Protein 1MOZ (pdb70)

Solvent-accessible surface area: 16179 Å² total; per-residue (Å²): 55,112,135,24,9,63,18,4,69,107,6,179,64,27,151,57,107,8,37,1,0,1,0,0,15,73,48,1,16,7,68,60,1,0,113,85,2,131,15,52,66,51,88,91,34,39,19,26,94,66,11,98,0,26,20,2,43,32,62,30,2,57,4,1,6,4,75,6,99,79,85,74,26,10,38,42,31,3,75,54,12,19,0,10,2,0,1,5,26,0,46,32,72,125,94,4,71,68,4,16,123,14,5,69,72,5,31,80,63,87,92,2,60,109,5,5,7,0,0,0,0,5,62,51,78,90,118,70,22,36,45,25,86,90,0,15,62,85,0,79,2,116,77,39,85,104,58,54,79,24,35,32,46,2,4,1,131,55,16,103,9,0,51,112,0,4,65,75,0,3,66,28,3,86,113,107,78,170,52,114,134,26,8,65,18,2,72,106,7,179,63,27,151,56,89,8,25,0,0,1,0,0,15,72,49,1,16,7,68,60,1,0,116,85,2,131,14,54,65,53,46,91,12,54,20,49,156,68,10,95,0,27,16,2,42,34,62,30,2,43,4,1,8,4,74,7,98,81,89,109,26,10,39,46,20,3,73,38,12,17,0,8,3,0,1,5,27,0,46,33,74,126,94,4,70,68,4,16,125,16,5,68,72,4,31,82,62,88,94,1,62,109,5,4,5,0,0,0,0,5,64,52,78,90,116,70,23,39,45,26,85,88,0,16,64,83,0,78,2,116,79,38,85,104,59,54,79,24,36,31,46,2,4,1,129,55,15,100,9,0,50,113,0,2,65,73,0,3,70,26,2,88,113,106,80,170

Structure (mmCIF, N/CA/C/O backbone):
data_1MOZ
#
_entry.id   1MOZ
#
_cell.length_a   104.250
_cell.length_b   104.250
_cell.length_c   45.690
_cell.angle_alpha   90.00
_cell.angle_beta   90.00
_cell.angle_gamma   120.00
#
_symmetry.space_group_name_H-M   'P 31'
#
loop_
_entity.id
_entity.type
_entity.pdbx_description
1 polymer 'ADP-ribosylation factor-like protein 1'
2 non-polymer "GUANOSINE-5'-DIPHOSPHATE"
3 water water
#
loop_
_atom_site.group_PDB
_atom_site.id
_atom_site.type_symbol
_atom_site.label_atom_id
_atom_site.label_alt_id
_atom_site.label_comp_id
_atom_site.label_asym_id
_atom_site.label_entity_id
_atom_site.label_seq_id
_atom_site.pdbx_PDB_ins_code
_atom_site.Cartn_x
_atom_site.Cartn_y
_atom_site.Cartn_z
_atom_site.occupancy
_atom_site.B_iso_or_equiv
_atom_site.auth_seq_id
_atom_site.auth_comp_id
_atom_site.auth_asym_id
_atom_site.auth_atom_id
_atom_site.pdbx_PDB_model_num
ATOM 1 N N . GLY A 1 2 ? 4.204 57.557 16.644 1.00 27.31 2 GLY A N 1
ATOM 2 C CA . GLY A 1 2 ? 5.126 57.780 17.746 1.00 24.44 2 GLY A CA 1
ATOM 3 C C . GLY A 1 2 ? 4.387 58.310 18.979 1.00 22.29 2 GLY A C 1
ATOM 4 O O . GLY A 1 2 ? 5.009 58.850 19.886 1.00 21.14 2 GLY A O 1
ATOM 5 N N . ASN A 1 3 ? 3.067 58.151 18.985 1.00 20.58 3 ASN A N 1
ATOM 6 C CA . ASN A 1 3 ? 2.285 58.653 20.091 1.00 20.12 3 ASN A CA 1
ATOM 7 C C . ASN A 1 3 ? 2.408 57.840 21.366 1.00 21.25 3 ASN A C 1
ATOM 8 O O . ASN A 1 3 ? 2.114 58.355 22.433 1.00 23.32 3 ASN A O 1
ATOM 13 N N . ILE A 1 4 ? 2.832 56.582 21.298 1.00 20.74 4 ILE A N 1
ATOM 14 C CA . ILE A 1 4 ? 3.025 55.863 22.545 1.00 19.27 4 ILE A CA 1
ATOM 15 C C . ILE A 1 4 ? 4.138 56.583 23.296 1.00 20.79 4 ILE A C 1
ATOM 16 O O . ILE A 1 4 ? 4.080 56.766 24.513 1.00 21.31 4 ILE A O 1
ATOM 21 N N . PHE A 1 5 ? 5.172 56.993 22.561 1.00 19.47 5 PHE A N 1
ATOM 22 C CA . PHE A 1 5 ? 6.273 57.708 23.174 1.00 18.11 5 PHE A CA 1
ATOM 23 C C . PHE A 1 5 ? 5.746 59.000 23.761 1.00 17.78 5 PHE A C 1
ATOM 24 O O . PHE A 1 5 ? 6.089 59.366 24.884 1.00 19.53 5 PHE A O 1
ATOM 32 N N . SER A 1 6 ? 4.897 59.692 23.018 1.00 15.94 6 SER A N 1
ATOM 33 C CA . SER A 1 6 ? 4.355 60.942 23.530 1.00 17.97 6 SER A CA 1
ATOM 34 C C . SER A 1 6 ? 3.498 60.727 24.767 1.00 17.59 6 SER A C 1
ATOM 35 O O . SER A 1 6 ? 3.523 61.535 25.685 1.00 18.93 6 SER A O 1
ATOM 38 N N . SER A 1 7 ? 2.748 59.636 24.795 1.00 17.12 7 SER A N 1
ATOM 39 C CA . SER A 1 7 ? 1.906 59.345 25.936 1.00 17.72 7 SER A CA 1
ATOM 40 C C . SER A 1 7 ? 2.800 59.099 27.126 1.00 18.44 7 SER A C 1
ATOM 41 O O . SER A 1 7 ? 2.445 59.404 28.255 1.00 18.23 7 SER A O 1
ATOM 44 N N . MET A 1 8 ? 3.974 58.537 26.870 1.00 18.88 8 MET A N 1
ATOM 45 C CA . MET A 1 8 ? 4.886 58.263 27.954 1.00 20.08 8 MET A CA 1
ATOM 46 C C . MET A 1 8 ? 5.417 59.575 28.497 1.00 19.72 8 MET A C 1
ATOM 47 O O . MET A 1 8 ? 5.438 59.797 29.705 1.00 19.15 8 MET A O 1
ATOM 52 N N . PHE A 1 9 ? 5.825 60.461 27.610 1.00 19.00 9 PHE A N 1
ATOM 53 C CA . PHE A 1 9 ? 6.354 61.718 28.069 1.00 20.39 9 PHE A CA 1
ATOM 54 C C . PHE A 1 9 ? 5.306 62.622 28.662 1.00 22.57 9 PHE A C 1
ATOM 55 O O . PHE A 1 9 ? 5.660 63.590 29.338 1.00 24.36 9 PHE A O 1
ATOM 63 N N . ASP A 1 10 ? 4.030 62.304 28.431 1.00 21.98 10 ASP A N 1
ATOM 64 C CA . ASP A 1 10 ? 2.947 63.116 28.965 1.00 22.25 10 ASP A CA 1
ATOM 65 C C . ASP A 1 10 ? 2.853 62.931 30.442 1.00 22.56 10 ASP A C 1
ATOM 66 O O . ASP A 1 10 ? 2.174 63.674 31.111 1.00 23.86 10 ASP A O 1
ATOM 71 N N . LYS A 1 11 ? 3.551 61.930 30.966 1.00 24.23 11 LYS A N 1
ATOM 72 C CA . LYS A 1 11 ? 3.520 61.693 32.396 1.00 25.27 11 LYS A CA 1
ATOM 73 C C . LYS A 1 11 ? 4.378 62.719 33.130 1.00 24.70 11 LYS A C 1
ATOM 74 O O . LYS A 1 11 ? 4.379 62.772 34.357 1.00 28.81 11 LYS A O 1
ATOM 80 N N . LEU A 1 12 ? 5.122 63.527 32.389 1.00 21.95 12 LEU A N 1
ATOM 81 C CA . LEU A 1 12 ? 5.956 64.533 33.028 1.00 21.43 12 LEU A CA 1
ATOM 82 C C . LEU A 1 12 ? 5.281 65.894 32.993 1.00 22.40 12 LEU A C 1
ATOM 83 O O . LEU A 1 12 ? 5.859 66.898 33.412 1.00 20.88 12 LEU A O 1
ATOM 88 N N . TRP A 1 13 ? 4.046 65.916 32.502 1.00 22.57 13 TRP A N 1
ATOM 89 C CA . TRP A 1 13 ? 3.304 67.158 32.423 1.00 22.29 13 TRP A CA 1
ATOM 90 C C . TRP A 1 13 ? 2.882 67.519 33.831 1.00 23.97 13 TRP A C 1
ATOM 91 O O . TRP A 1 13 ? 2.400 66.667 34.571 1.00 23.90 13 TRP A O 1
ATOM 102 N N . GLY A 1 14 ? 3.089 68.777 34.210 1.00 24.20 14 GLY A N 1
ATOM 103 C CA . GLY A 1 14 ? 2.734 69.199 35.548 1.00 24.38 14 GLY A CA 1
ATOM 104 C C . GLY A 1 14 ? 3.932 69.750 36.297 1.00 26.99 14 GLY A C 1
ATOM 105 O O . GLY A 1 14 ? 3.776 70.492 37.269 1.00 28.50 14 GLY A O 1
ATOM 106 N N . SER A 1 15 ? 5.137 69.386 35.874 1.00 28.77 15 SER A N 1
ATOM 107 C CA . SER A 1 15 ? 6.340 69.901 36.525 1.00 31.95 15 SER A CA 1
ATOM 108 C C . SER A 1 15 ? 6.233 71.428 36.543 1.00 34.71 15 SER A C 1
ATOM 109 O O . SER A 1 15 ? 5.848 72.056 35.539 1.00 33.94 15 SER A O 1
ATOM 112 N N . ASN A 1 16 ? 6.571 72.033 37.674 1.00 36.07 16 ASN A N 1
ATOM 113 C CA . ASN A 1 16 ? 6.473 73.478 37.771 1.00 39.13 16 ASN A CA 1
ATOM 114 C C . ASN A 1 16 ? 7.531 74.233 36.975 1.00 40.24 16 ASN A C 1
ATOM 115 O O . ASN A 1 16 ? 7.572 75.456 37.013 1.00 42.95 16 ASN A O 1
ATOM 120 N N . LYS A 1 17 ? 8.372 73.506 36.248 1.00 40.95 17 LYS A N 1
ATOM 121 C CA . LYS A 1 17 ? 9.437 74.104 35.427 1.00 38.92 17 LYS A CA 1
ATOM 122 C C . LYS A 1 17 ? 9.745 73.144 34.292 1.00 37.76 17 LYS A C 1
ATOM 123 O O . LYS A 1 17 ? 9.833 71.942 34.515 1.00 37.50 17 LYS A O 1
ATOM 125 N N . GLU A 1 18 ? 9.913 73.665 33.082 1.00 37.57 18 GLU A N 1
ATOM 126 C CA . GLU A 1 18 ? 10.218 72.812 31.935 1.00 37.28 18 GLU A CA 1
ATOM 127 C C . GLU A 1 18 ? 11.356 71.867 32.288 1.00 33.83 18 GLU A C 1
ATOM 128 O O . GLU A 1 18 ? 12.353 72.288 32.858 1.00 33.71 18 GLU A O 1
ATOM 134 N N . LEU A 1 19 ? 11.204 70.591 31.949 1.00 30.07 19 LEU A N 1
ATOM 135 C CA . LEU A 1 19 ? 12.230 69.601 32.252 1.00 25.34 19 LEU A CA 1
ATOM 136 C C . LEU A 1 19 ? 13.178 69.349 31.089 1.00 25.33 19 LEU A C 1
ATOM 137 O O . LEU A 1 19 ? 12.808 69.452 29.917 1.00 24.66 19 LEU A O 1
ATOM 142 N N . ARG A 1 20 ? 14.414 69.004 31.418 1.00 24.29 20 ARG A N 1
ATOM 143 C CA . ARG A 1 20 ? 15.415 68.772 30.397 1.00 24.46 20 ARG A CA 1
ATOM 144 C C . ARG A 1 20 ? 16.110 67.405 30.509 1.00 23.56 20 ARG A C 1
ATOM 145 O O . ARG A 1 20 ? 16.461 66.929 31.594 1.00 22.63 20 ARG A O 1
ATOM 153 N N . ILE A 1 21 ? 16.302 66.769 29.375 1.00 23.15 21 ILE A N 1
ATOM 154 C CA . ILE A 1 21 ? 16.945 65.479 29.387 1.00 24.65 21 ILE A CA 1
ATOM 155 C C . ILE A 1 21 ? 18.069 65.583 28.378 1.00 25.67 21 ILE A C 1
ATOM 156 O O . ILE A 1 21 ? 17.878 66.107 27.270 1.00 24.19 21 ILE A O 1
ATOM 161 N N . LEU A 1 22 ? 19.242 65.102 28.771 1.00 27.68 22 LEU A N 1
ATOM 162 C CA . LEU A 1 22 ? 20.408 65.129 27.893 1.00 29.84 22 LEU A CA 1
ATOM 163 C C . LEU A 1 22 ? 20.758 63.719 27.405 1.00 31.36 22 LEU A C 1
ATOM 164 O O . LEU A 1 22 ? 20.948 62.795 28.203 1.00 32.17 22 LEU A O 1
ATOM 169 N N . ILE A 1 23 ? 20.824 63.548 26.093 1.00 30.58 23 ILE A N 1
ATOM 170 C CA . ILE A 1 23 ? 21.252 62.283 25.501 1.00 29.64 23 ILE A CA 1
ATOM 171 C C . ILE A 1 23 ? 22.689 62.488 25.132 1.00 29.32 23 ILE A C 1
ATOM 172 O O . ILE A 1 23 ? 23.001 63.246 24.196 1.00 28.20 23 ILE A O 1
ATOM 177 N N . LEU A 1 24 ? 23.599 61.815 25.859 1.00 28.07 24 LEU A N 1
ATOM 178 C CA . LEU A 1 24 ? 25.021 62.034 25.620 1.00 30.02 24 LEU A CA 1
ATOM 179 C C . LEU A 1 24 ? 25.844 60.783 25.365 1.00 32.11 24 LEU A C 1
ATOM 180 O O . LEU A 1 24 ? 25.390 59.664 25.572 1.00 34.01 24 LEU A O 1
ATOM 185 N N . GLY A 1 25 ? 27.080 60.995 24.919 1.00 32.68 25 GLY A N 1
ATOM 186 C CA . GLY A 1 25 ? 27.980 59.889 24.673 1.00 34.06 25 GLY A CA 1
ATOM 187 C C . GLY A 1 25 ? 28.912 60.159 23.519 1.00 35.07 25 GLY A C 1
ATOM 188 O O . GLY A 1 25 ? 28.741 61.131 22.804 1.00 35.02 25 GLY A O 1
ATOM 189 N N . LEU A 1 26 ? 29.907 59.295 23.336 1.00 35.77 26 LEU A N 1
ATOM 190 C CA . LEU A 1 26 ? 30.854 59.444 22.239 1.00 36.41 26 LEU A CA 1
ATOM 191 C C . LEU A 1 26 ? 30.091 59.362 20.933 1.00 37.07 26 LEU A C 1
ATOM 192 O O . LEU A 1 26 ? 29.095 58.660 20.847 1.00 38.46 26 LEU A O 1
ATOM 197 N N . ASP A 1 27 ? 30.551 60.070 19.912 1.00 38.82 27 ASP A N 1
ATOM 198 C CA . ASP A 1 27 ? 29.852 60.027 18.637 1.00 40.63 27 ASP A CA 1
ATOM 199 C C . ASP A 1 27 ? 29.792 58.590 18.170 1.00 40.43 27 ASP A C 1
ATOM 200 O O . ASP A 1 27 ? 30.591 57.746 18.590 1.00 39.19 27 ASP A O 1
ATOM 205 N N . GLY A 1 28 ? 28.849 58.314 17.276 1.00 40.96 28 GLY A N 1
ATOM 206 C CA . GLY A 1 28 ? 28.693 56.975 16.753 1.00 42.48 28 GLY A CA 1
ATOM 207 C C . GLY A 1 28 ? 27.900 56.047 17.654 1.00 42.89 28 GLY A C 1
ATOM 208 O O . GLY A 1 28 ? 27.423 55.010 17.200 1.00 44.83 28 GLY A O 1
ATOM 209 N N . ALA A 1 29 ? 27.749 56.411 18.923 1.00 42.23 29 ALA A N 1
ATOM 210 C CA . ALA A 1 29 ? 27.013 55.575 19.864 1.00 43.22 29 ALA A CA 1
ATOM 211 C C . ALA A 1 29 ? 25.564 55.353 19.432 1.00 43.63 29 ALA A C 1
ATOM 212 O O . ALA A 1 29 ? 24.935 54.371 19.837 1.00 44.61 29 ALA A O 1
ATOM 214 N N . GLY A 1 30 ? 25.033 56.268 18.615 1.00 41.50 30 GLY A N 1
ATOM 215 C CA . GLY A 1 30 ? 23.665 56.139 18.148 1.00 39.02 30 GLY A CA 1
ATOM 216 C C . GLY A 1 30 ? 22.681 57.066 18.842 1.00 38.50 30 GLY A C 1
ATOM 217 O O . GLY A 1 30 ? 21.480 56.800 18.859 1.00 39.55 30 GLY A O 1
ATOM 218 N N . LYS A 1 31 ? 23.179 58.158 19.416 1.00 35.69 31 LYS A N 1
ATOM 219 C CA . LYS A 1 31 ? 22.314 59.105 20.110 1.00 31.46 31 LYS A CA 1
ATOM 220 C C . LYS A 1 31 ? 21.284 59.707 19.157 1.00 29.93 31 LYS A C 1
ATOM 221 O O . LYS A 1 31 ? 20.084 59.632 19.402 1.00 28.59 31 LYS A O 1
ATOM 227 N N . THR A 1 32 ? 21.746 60.287 18.061 1.00 29.91 32 THR A N 1
ATOM 228 C CA . THR A 1 32 ? 20.831 60.894 17.103 1.00 31.71 32 THR A CA 1
ATOM 229 C C . THR A 1 32 ? 19.715 59.918 16.761 1.00 31.19 32 THR A C 1
ATOM 230 O O . THR A 1 32 ? 18.540 60.257 16.847 1.00 32.73 32 THR A O 1
ATOM 234 N N . THR A 1 33 ? 20.094 58.707 16.383 1.00 30.46 33 THR A N 1
ATOM 235 C CA . THR A 1 33 ? 19.122 57.686 16.021 1.00 31.38 33 THR A CA 1
ATOM 236 C C . THR A 1 33 ? 18.009 57.605 17.064 1.00 30.44 33 THR A C 1
ATOM 237 O O . THR A 1 33 ? 16.825 57.737 16.726 1.00 30.06 33 THR A O 1
ATOM 241 N N . ILE A 1 34 ? 18.379 57.406 18.327 1.00 26.74 34 ILE A N 1
ATOM 242 C CA . ILE A 1 34 ? 17.384 57.341 19.393 1.00 23.68 34 ILE A CA 1
ATOM 243 C C . ILE A 1 34 ? 16.462 58.574 19.370 1.00 25.72 34 ILE A C 1
ATOM 244 O O . ILE A 1 34 ? 15.242 58.451 19.483 1.00 25.46 34 ILE A O 1
ATOM 249 N N . LEU A 1 35 ? 17.049 59.758 19.204 1.00 27.46 35 LEU A N 1
ATOM 250 C CA . LEU A 1 35 ? 16.273 60.992 19.200 1.00 28.63 35 LEU A CA 1
ATOM 251 C C . LEU A 1 35 ? 15.238 60.990 18.111 1.00 29.88 35 LEU A C 1
ATOM 252 O O . LEU A 1 35 ? 14.084 61.319 18.351 1.00 31.36 35 LEU A O 1
ATOM 257 N N . TYR A 1 36 ? 15.653 60.628 16.903 1.00 31.04 36 TYR A N 1
ATOM 258 C CA . TYR A 1 36 ? 14.718 60.582 15.799 1.00 33.17 36 TYR A CA 1
ATOM 259 C C . TYR A 1 36 ? 13.768 59.404 15.946 1.00 34.09 36 TYR A C 1
ATOM 260 O O . TYR A 1 36 ? 12.679 59.408 15.371 1.00 37.69 36 TYR A O 1
ATOM 269 N N . ARG A 1 37 ? 14.162 58.406 16.728 1.00 31.41 37 ARG A N 1
ATOM 270 C CA . ARG A 1 37 ? 13.323 57.232 16.929 1.00 30.20 37 ARG A CA 1
ATOM 271 C C . ARG A 1 37 ? 11.997 57.599 17.549 1.00 29.19 37 ARG A C 1
ATOM 272 O O . ARG A 1 37 ? 10.989 57.011 17.201 1.00 29.99 37 ARG A O 1
ATOM 280 N N . LEU A 1 38 ? 12.015 58.558 18.479 1.00 27.75 38 LEU A N 1
ATOM 281 C CA . LEU A 1 38 ? 10.823 59.029 19.192 1.00 24.21 38 LEU A CA 1
ATOM 282 C C . LEU A 1 38 ? 9.682 59.521 18.327 1.00 24.86 38 LEU A C 1
ATOM 283 O O . LEU A 1 38 ? 8.529 59.304 18.665 1.00 26.35 38 LEU A O 1
ATOM 288 N N . GLN A 1 39 ? 9.988 60.209 17.236 1.00 26.49 39 GLN A N 1
ATOM 289 C CA . GLN A 1 39 ? 8.939 60.696 16.339 1.00 29.64 39 GLN A CA 1
ATOM 290 C C . GLN A 1 39 ? 7.853 61.530 17.031 1.00 29.61 39 GLN A C 1
ATOM 291 O O . GLN A 1 39 ? 6.665 61.323 16.798 1.00 27.86 39 GLN A O 1
ATOM 297 N N . ILE A 1 40 ? 8.270 62.456 17.887 1.00 30.40 40 ILE A N 1
ATOM 298 C CA . ILE A 1 40 ? 7.350 63.339 18.587 1.00 29.88 40 ILE A CA 1
ATOM 299 C C . ILE A 1 40 ? 7.927 64.738 18.519 1.00 32.43 40 ILE A C 1
ATOM 300 O O . ILE A 1 40 ? 9.081 64.893 18.153 1.00 34.83 40 ILE A O 1
ATOM 305 N N . GLY A 1 41 ? 7.115 65.746 18.829 1.00 33.99 41 GLY A N 1
ATOM 306 C CA . GLY A 1 41 ? 7.567 67.129 18.820 1.00 37.42 41 GLY A CA 1
ATOM 307 C C . GLY A 1 41 ? 8.435 67.497 17.648 1.00 39.64 41 GLY A C 1
ATOM 308 O O . GLY A 1 41 ? 8.416 66.805 16.639 1.00 41.15 41 GLY A O 1
ATOM 309 N N . GLU A 1 42 ? 9.195 68.581 17.784 1.00 41.57 42 GLU A N 1
ATOM 310 C CA . GLU A 1 42 ? 10.082 69.031 16.712 1.00 43.83 42 GLU A CA 1
ATOM 311 C C . GLU A 1 42 ? 11.570 69.082 17.109 1.00 44.49 42 GLU A C 1
ATOM 312 O O . GLU A 1 42 ? 11.908 69.386 18.257 1.00 44.77 42 GLU A O 1
ATOM 314 N N . VAL A 1 43 ? 12.452 68.778 16.154 1.00 43.12 43 VAL A N 1
ATOM 315 C CA . VAL A 1 43 ? 13.895 68.813 16.395 1.00 43.54 43 VAL A CA 1
ATOM 316 C C . VAL A 1 43 ? 14.559 69.902 15.578 1.00 43.79 43 VAL A C 1
ATOM 317 O O . VAL A 1 43 ? 14.245 70.072 14.398 1.00 45.84 43 VAL A O 1
ATOM 321 N N . VAL A 1 44 ? 15.468 70.638 16.215 1.00 43.33 44 VAL A N 1
ATOM 322 C CA . VAL A 1 44 ? 16.204 71.720 15.554 1.00 42.17 44 VAL A CA 1
ATOM 323 C C . VAL A 1 44 ? 17.675 71.724 15.950 1.00 43.98 44 VAL A C 1
ATOM 324 O O . VAL A 1 44 ? 18.010 71.618 17.128 1.00 43.81 44 VAL A O 1
ATOM 328 N N . THR A 1 45 ? 18.557 71.849 14.960 1.00 46.28 45 THR A N 1
ATOM 329 C CA . THR A 1 45 ? 19.998 71.863 15.226 1.00 47.91 45 THR A CA 1
ATOM 330 C C . THR A 1 45 ? 20.556 73.273 15.424 1.00 45.74 45 THR A C 1
ATOM 331 O O . THR A 1 45 ? 20.232 74.193 14.684 1.00 45.05 45 THR A O 1
ATOM 335 N N . THR A 1 46 ? 21.406 73.441 16.421 1.00 45.91 46 THR A N 1
ATOM 336 C CA . THR A 1 46 ? 21.972 74.752 16.677 1.00 48.32 46 THR A CA 1
ATOM 337 C C . THR A 1 46 ? 23.458 74.669 17.038 1.00 52.36 46 THR A C 1
ATOM 338 O O . THR A 1 46 ? 23.921 73.660 17.563 1.00 53.62 46 THR A O 1
ATOM 342 N N . LYS A 1 47 ? 24.204 75.728 16.732 1.00 55.45 47 LYS A N 1
ATOM 343 C CA . LYS A 1 47 ? 25.631 75.784 17.041 1.00 56.96 47 LYS A CA 1
ATOM 344 C C . LYS A 1 47 ? 25.925 76.960 17.982 1.00 57.05 47 LYS A C 1
ATOM 345 O O . LYS A 1 47 ? 26.500 77.954 17.564 1.00 55.28 47 LYS A O 1
ATOM 347 N N . PRO A 1 48 ? 25.539 76.844 19.267 1.00 58.18 48 PRO A N 1
ATOM 348 C CA . PRO A 1 48 ? 25.755 77.891 20.278 1.00 61.17 48 PRO A CA 1
ATOM 349 C C . PRO A 1 48 ? 27.173 78.440 20.297 1.00 63.85 48 PRO A C 1
ATOM 350 O O . PRO A 1 48 ? 27.379 79.654 20.187 1.00 66.18 48 PRO A O 1
ATOM 354 N N . THR A 1 49 ? 28.152 77.556 20.451 1.00 64.75 49 THR A N 1
ATOM 355 C CA . THR A 1 49 ? 29.548 77.975 20.443 1.00 65.77 49 THR A CA 1
ATOM 356 C C . THR A 1 49 ? 30.128 77.462 19.135 1.00 67.17 49 THR A C 1
ATOM 357 O O . THR A 1 49 ? 29.410 76.868 18.326 1.00 66.53 49 THR A O 1
ATOM 361 N N . ILE A 1 50 ? 31.417 77.701 18.914 1.00 69.91 50 ILE A N 1
ATOM 362 C CA . ILE A 1 50 ? 32.054 77.239 17.686 1.00 72.62 50 ILE A CA 1
ATOM 363 C C . ILE A 1 50 ? 32.462 75.793 17.869 1.00 73.28 50 ILE A C 1
ATOM 364 O O . ILE A 1 50 ? 32.798 75.373 18.979 1.00 73.72 50 ILE A O 1
ATOM 369 N N . GLY A 1 51 ? 32.426 75.032 16.781 1.00 73.50 51 GLY A N 1
ATOM 370 C CA . GLY A 1 51 ? 32.787 73.631 16.861 1.00 74.43 51 GLY A CA 1
ATOM 371 C C . GLY A 1 51 ? 31.992 72.914 17.943 1.00 73.99 51 GLY A C 1
ATOM 372 O O . GLY A 1 51 ? 32.552 72.175 18.758 1.00 74.47 51 GLY A O 1
ATOM 373 N N . PHE A 1 52 ? 30.686 73.148 17.958 1.00 72.86 52 PHE A N 1
ATOM 374 C CA . PHE A 1 52 ? 29.791 72.523 18.928 1.00 70.34 52 PHE A CA 1
ATOM 375 C C . PHE A 1 52 ? 28.365 72.557 18.381 1.00 67.28 52 PHE A C 1
ATOM 376 O O . PHE A 1 52 ? 27.810 73.630 18.142 1.00 66.51 52 PHE A O 1
ATOM 384 N N . ASN A 1 53 ? 27.782 71.379 18.182 1.00 63.87 53 ASN A N 1
ATOM 385 C CA . ASN A 1 53 ? 26.432 71.283 17.631 1.00 60.77 53 ASN A CA 1
ATOM 386 C C . ASN A 1 53 ? 25.452 70.478 18.479 1.00 58.52 53 ASN A C 1
ATOM 387 O O . ASN A 1 53 ? 25.640 69.283 18.725 1.00 58.74 53 ASN A O 1
ATOM 392 N N . VAL A 1 54 ? 24.390 71.146 18.910 1.00 54.87 54 VAL A N 1
ATOM 393 C CA . VAL A 1 54 ? 23.377 70.509 19.722 1.00 50.77 54 VAL A CA 1
ATOM 394 C C . VAL A 1 54 ? 22.102 70.315 18.926 1.00 50.20 54 VAL A C 1
ATOM 395 O O . VAL A 1 54 ? 21.618 71.221 18.260 1.00 49.38 54 VAL A O 1
ATOM 399 N N . GLU A 1 55 ? 21.572 69.115 19.024 1.00 50.28 55 GLU A N 1
ATOM 400 C CA . GLU A 1 55 ? 20.325 68.785 18.382 1.00 48.83 55 GLU A CA 1
ATOM 401 C C . GLU A 1 55 ? 19.287 68.757 19.480 1.00 47.10 55 GLU A C 1
ATOM 402 O O . GLU A 1 55 ? 19.418 68.003 20.431 1.00 45.79 55 GLU A O 1
ATOM 408 N N . THR A 1 56 ? 18.251 69.573 19.347 1.00 45.43 56 THR A N 1
ATOM 409 C CA . THR A 1 56 ? 17.249 69.677 20.391 1.00 42.80 56 THR A CA 1
ATOM 410 C C . THR A 1 56 ? 15.847 69.281 19.989 1.00 39.42 56 THR A C 1
ATOM 411 O O . THR A 1 56 ? 15.290 69.826 19.035 1.00 38.82 56 THR A O 1
ATOM 415 N N . L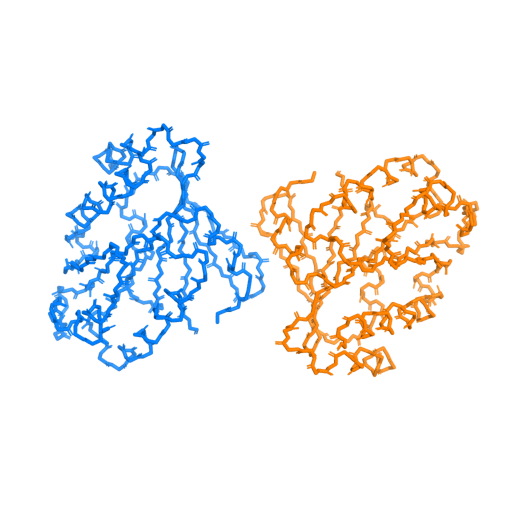EU A 1 57 ? 15.274 68.342 20.735 1.00 36.42 57 LEU A N 1
ATOM 416 C CA . LEU A 1 57 ? 13.915 67.894 20.473 1.00 34.27 57 LEU A CA 1
ATOM 417 C C . LEU A 1 57 ? 13.075 68.549 21.547 1.00 33.35 57 LEU A C 1
ATOM 418 O O . LEU A 1 57 ? 13.349 68.390 22.734 1.00 33.15 57 LEU A O 1
ATOM 423 N N . SER A 1 58 ? 12.077 69.313 21.124 1.00 32.47 58 SER A N 1
ATOM 424 C CA . SER A 1 58 ? 11.206 70.011 22.055 1.00 30.56 58 SER A CA 1
ATOM 425 C C . SER A 1 58 ? 9.807 69.407 22.077 1.00 27.27 58 SER A C 1
ATOM 426 O O . SER A 1 58 ? 9.076 69.468 21.095 1.00 26.04 58 SER A O 1
ATOM 429 N N . TYR A 1 59 ? 9.431 68.840 23.213 1.00 24.42 59 TYR A N 1
ATOM 430 C CA . TYR A 1 59 ? 8.117 68.231 23.310 1.00 23.01 59 TYR A CA 1
ATOM 431 C C . TYR A 1 59 ? 7.330 68.766 24.484 1.00 23.76 59 TYR A C 1
ATOM 432 O O . TYR A 1 59 ? 7.753 68.685 25.639 1.00 22.37 59 TYR A O 1
ATOM 441 N N . LYS A 1 60 ? 6.161 69.306 24.156 1.00 24.55 60 LYS A N 1
ATOM 442 C CA . LYS A 1 60 ? 5.243 69.874 25.122 1.00 23.83 60 LYS A CA 1
ATOM 443 C C . LYS A 1 60 ? 5.757 69.886 26.550 1.00 23.68 60 LYS A C 1
ATOM 444 O O . LYS A 1 60 ? 5.357 69.030 27.339 1.00 29.67 60 LYS A O 1
ATOM 446 N N . ASN A 1 61 ? 6.629 70.816 26.927 1.00 19.37 61 ASN A N 1
ATOM 447 C CA . ASN A 1 61 ? 7.085 70.928 28.324 1.00 20.12 61 ASN A CA 1
ATOM 448 C C . ASN A 1 61 ? 8.404 70.230 28.658 1.00 20.88 61 ASN A C 1
ATOM 449 O O . ASN A 1 61 ? 8.909 70.341 29.790 1.00 19.32 61 ASN A O 1
ATOM 454 N N . LEU A 1 62 ? 8.950 69.515 27.690 1.00 22.69 62 LEU A N 1
ATOM 455 C CA . LEU A 1 62 ? 10.211 68.830 27.879 1.00 20.80 62 LEU A CA 1
ATOM 456 C C . LEU A 1 62 ? 11.200 69.254 26.799 1.00 20.78 62 LEU A C 1
ATOM 457 O O . LEU A 1 62 ? 10.800 69.686 25.709 1.00 19.03 62 LEU A O 1
ATOM 462 N N . LYS A 1 63 ? 12.486 69.129 27.112 1.00 20.98 63 LYS A N 1
ATOM 463 C CA . LYS A 1 63 ? 13.553 69.441 26.166 1.00 22.27 63 LYS A CA 1
ATOM 464 C C . LYS A 1 63 ? 14.553 68.289 26.143 1.00 20.35 63 LYS A C 1
ATOM 465 O O . LYS A 1 63 ? 15.068 67.852 27.181 1.00 19.12 63 LYS A O 1
ATOM 471 N N . LEU A 1 64 ? 14.820 67.781 24.950 1.00 18.56 64 LEU A N 1
ATOM 472 C CA . LEU A 1 64 ? 15.779 66.706 24.809 1.00 19.42 64 LEU A CA 1
ATOM 473 C C . LEU A 1 64 ? 16.930 67.296 24.027 1.00 21.47 64 LEU A C 1
ATOM 474 O O . LEU A 1 64 ? 16.730 67.806 22.918 1.00 21.08 64 LEU A O 1
ATOM 479 N N . ASN A 1 65 ? 18.119 67.233 24.616 1.00 23.76 65 ASN A N 1
ATOM 480 C CA . ASN A 1 65 ? 19.332 67.768 24.007 1.00 26.75 65 ASN A CA 1
ATOM 481 C C . ASN A 1 65 ? 20.380 66.693 23.768 1.00 29.39 65 ASN A C 1
ATOM 482 O O . ASN A 1 65 ? 20.709 65.923 24.677 1.00 30.47 65 ASN A O 1
ATOM 487 N N . VAL A 1 66 ? 20.890 66.645 22.542 1.00 30.16 66 VAL A N 1
ATOM 488 C CA . VAL A 1 66 ? 21.900 65.659 22.177 1.00 33.00 66 VAL A CA 1
ATOM 489 C C . VAL A 1 66 ? 23.129 66.263 21.511 1.00 33.88 66 VAL A C 1
ATOM 490 O O . VAL A 1 66 ? 23.029 66.929 20.474 1.00 32.50 66 VAL A O 1
ATOM 494 N N . TRP A 1 67 ? 24.288 66.010 22.111 1.00 35.24 67 TRP A N 1
ATOM 495 C CA . TRP A 1 67 ? 25.561 66.491 21.587 1.00 36.15 67 TRP A CA 1
ATOM 496 C C . TRP A 1 67 ? 26.623 65.439 21.916 1.00 38.51 67 TRP A C 1
ATOM 497 O O . TRP A 1 67 ? 26.523 64.746 22.937 1.00 38.55 67 TRP A O 1
ATOM 508 N N . ASP A 1 68 ? 27.625 65.321 21.048 1.00 41.60 68 ASP A N 1
ATOM 509 C CA . ASP A 1 68 ? 28.693 64.346 21.219 1.00 43.82 68 ASP A CA 1
ATOM 510 C C . ASP A 1 68 ? 29.725 64.725 22.274 1.00 44.34 68 ASP A C 1
ATOM 511 O O . ASP A 1 68 ? 30.020 65.905 22.461 1.00 43.89 68 ASP A O 1
ATOM 516 N N . LEU A 1 69 ? 30.252 63.715 22.961 1.00 46.53 69 LEU A N 1
ATOM 517 C CA . LEU A 1 69 ? 31.261 63.904 24.002 1.00 50.44 69 LEU A CA 1
ATOM 518 C C . LEU A 1 69 ? 32.666 63.523 23.520 1.00 55.24 69 LEU A C 1
ATOM 519 O O . LEU A 1 69 ? 32.839 62.550 22.775 1.00 57.24 69 LEU A O 1
ATOM 524 N N . GLY A 1 70 ? 33.665 64.298 23.943 1.00 58.50 70 GLY A N 1
ATOM 525 C CA . GLY A 1 70 ? 35.040 64.028 23.549 1.00 59.60 70 GLY A CA 1
ATOM 526 C C . GLY A 1 70 ? 35.560 65.003 22.510 1.00 60.26 70 GLY A C 1
ATOM 527 O O . GLY A 1 70 ? 36.154 64.590 21.515 1.00 60.88 70 GLY A O 1
ATOM 528 N N . ILE A 1 75 ? 35.283 68.951 28.400 1.00 83.83 75 ILE A N 1
ATOM 529 C CA . ILE A 1 75 ? 33.952 69.368 28.828 1.00 85.08 75 ILE A CA 1
ATOM 530 C C . ILE A 1 75 ? 33.770 70.892 28.776 1.00 85.02 75 ILE A C 1
ATOM 531 O O . ILE A 1 75 ? 33.493 71.541 29.789 1.00 84.52 75 ILE A O 1
ATOM 533 N N . ARG A 1 76 ? 33.918 71.448 27.578 1.00 85.01 76 ARG A N 1
ATOM 534 C CA . ARG A 1 76 ? 33.776 72.885 27.343 1.00 84.53 76 ARG A CA 1
ATOM 535 C C . ARG A 1 76 ? 32.573 73.482 28.087 1.00 82.81 76 ARG A C 1
ATOM 536 O O . ARG A 1 76 ? 31.432 73.093 27.839 1.00 82.51 76 ARG A O 1
ATOM 544 N N . PRO A 1 77 ? 32.819 74.453 28.993 1.00 81.69 77 PRO A N 1
ATOM 545 C CA . PRO A 1 77 ? 31.806 75.148 29.810 1.00 80.17 77 PRO A CA 1
ATOM 546 C C . PRO A 1 77 ? 30.5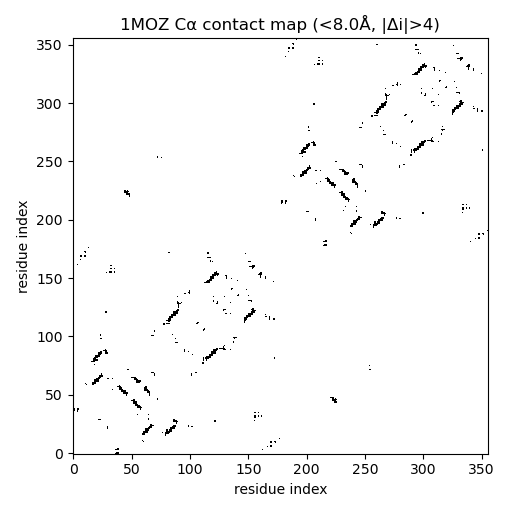45 75.707 29.111 1.00 77.91 77 PRO A C 1
ATOM 547 O O . PRO A 1 77 ? 29.609 76.185 29.773 1.00 77.83 77 PRO A O 1
ATOM 551 N N . TYR A 1 78 ? 30.518 75.670 27.787 1.00 74.19 78 TYR A N 1
ATOM 552 C CA . TYR A 1 78 ? 29.351 76.157 27.065 1.00 70.20 78 TYR A CA 1
ATOM 553 C C . TYR A 1 78 ? 28.180 75.244 27.415 1.00 67.86 78 TYR A C 1
ATOM 554 O O . TYR A 1 78 ? 27.021 75.645 27.319 1.00 67.98 78 TYR A O 1
ATOM 556 N N . TRP A 1 79 ? 28.507 74.016 27.823 1.00 64.79 79 TRP A N 1
ATOM 557 C CA . TRP A 1 79 ? 27.511 73.013 28.188 1.00 60.52 79 TRP A CA 1
ATOM 558 C C . TRP A 1 79 ? 26.894 73.308 29.544 1.00 60.16 79 TRP A C 1
ATOM 559 O O . TRP A 1 79 ? 25.687 73.174 29.712 1.00 62.82 79 TRP A O 1
ATOM 570 N N . ARG A 1 80 ? 27.717 73.699 30.538 1.00 59.12 80 ARG A N 1
ATOM 571 C CA . ARG A 1 80 ? 27.222 73.976 31.891 1.00 58.87 80 ARG A CA 1
ATOM 572 C C . ARG A 1 80 ? 25.852 74.678 31.863 1.00 58.51 80 ARG A C 1
ATOM 573 O O . ARG A 1 80 ? 25.102 74.663 32.836 1.00 57.54 80 ARG A O 1
ATOM 575 N N . CYS A 1 81 ? 25.560 75.273 30.730 1.00 58.42 81 CYS A N 1
ATOM 576 C CA . CYS A 1 81 ? 24.331 76.007 30.472 1.00 59.68 81 CYS A CA 1
ATOM 577 C C . CYS A 1 81 ? 23.079 75.151 30.549 1.00 56.99 81 CYS A C 1
ATOM 578 O O . CYS A 1 81 ? 21.989 75.663 30.852 1.00 57.23 81 CYS A O 1
ATOM 581 N N . TYR A 1 82 ? 23.213 73.872 30.268 1.00 54.71 82 TYR A N 1
ATOM 582 C CA . TYR A 1 82 ? 22.079 72.974 30.216 1.00 51.76 82 TYR A CA 1
ATOM 583 C C . TYR A 1 82 ? 21.867 72.175 31.493 1.00 51.64 82 TYR A C 1
ATOM 584 O O . TYR A 1 82 ? 20.756 71.724 31.763 1.00 52.56 82 TYR A O 1
ATOM 593 N N . TYR A 1 83 ? 22.917 72.003 32.284 1.00 51.83 83 TYR A N 1
ATOM 594 C CA . TYR A 1 83 ? 22.833 71.220 33.515 1.00 53.12 83 TYR A CA 1
ATOM 595 C C . TYR A 1 83 ? 21.823 71.723 34.545 1.00 52.56 83 TYR A C 1
ATOM 596 O O . TYR A 1 83 ? 21.395 70.965 35.413 1.00 52.57 83 TYR A O 1
ATOM 605 N N . ALA A 1 84 ? 21.431 72.986 34.439 1.00 53.05 84 ALA A N 1
ATOM 606 C CA . ALA A 1 84 ? 20.500 73.580 35.391 1.00 52.83 84 ALA A CA 1
ATOM 607 C C . ALA A 1 84 ? 19.185 72.834 35.520 1.00 52.66 84 ALA A C 1
ATOM 608 O O . ALA A 1 84 ? 18.893 72.250 36.559 1.00 54.29 84 ALA A O 1
ATOM 610 N N . ASP A 1 85 ? 18.386 72.845 34.464 1.00 50.34 85 ASP A N 1
ATOM 611 C CA . ASP A 1 85 ? 17.094 72.185 34.509 1.00 47.73 85 ASP A CA 1
ATOM 612 C C . ASP A 1 85 ? 17.133 70.710 34.143 1.00 45.02 85 ASP A C 1
ATOM 613 O O . ASP A 1 85 ? 16.095 70.057 34.084 1.00 44.49 85 ASP A O 1
ATOM 618 N N . THR A 1 86 ? 18.335 70.186 33.911 1.00 41.35 86 THR A N 1
ATOM 619 C CA . THR A 1 86 ? 18.503 68.783 33.539 1.00 36.84 86 THR A CA 1
ATOM 620 C C . THR A 1 86 ? 17.963 67.841 34.589 1.00 33.26 86 THR A C 1
ATOM 621 O O . THR A 1 86 ? 18.386 67.893 35.733 1.00 32.93 86 THR A O 1
ATOM 625 N N . ALA A 1 87 ? 17.044 66.971 34.182 1.00 30.15 87 ALA A N 1
ATOM 626 C CA . ALA A 1 87 ? 16.421 66.002 35.077 1.00 28.29 87 ALA A CA 1
ATOM 627 C C . ALA A 1 87 ? 17.084 64.616 35.014 1.00 27.24 87 ALA A C 1
ATOM 628 O O . ALA A 1 87 ? 16.956 63.798 35.935 1.00 28.15 87 ALA A O 1
ATOM 630 N N . ALA A 1 88 ? 17.795 64.350 33.935 1.00 24.83 88 ALA A N 1
ATOM 631 C CA . ALA A 1 88 ? 18.429 63.063 33.788 1.00 25.08 88 ALA A CA 1
ATOM 632 C C . ALA A 1 88 ? 19.238 63.052 32.515 1.00 28.05 88 ALA A C 1
ATOM 633 O O . ALA A 1 88 ? 19.054 63.887 31.619 1.00 29.88 88 ALA A O 1
ATOM 635 N N . VAL A 1 89 ? 20.150 62.098 32.430 1.00 27.61 89 VAL A N 1
ATOM 636 C CA . VAL A 1 89 ? 20.967 61.997 31.244 1.00 25.70 89 VAL A CA 1
ATOM 637 C C . VAL A 1 89 ? 20.869 60.576 30.767 1.00 26.35 89 VAL A C 1
ATOM 638 O O . VAL A 1 89 ? 20.854 59.646 31.555 1.00 28.01 89 VAL A O 1
ATOM 642 N N . ILE A 1 90 ? 20.735 60.435 29.463 1.00 26.46 90 ILE A N 1
ATOM 643 C CA . ILE A 1 90 ? 20.640 59.144 28.823 1.00 27.70 90 ILE A CA 1
ATOM 644 C C . ILE A 1 90 ? 22.003 58.958 28.178 1.00 28.40 90 ILE A C 1
ATOM 645 O O . ILE A 1 90 ? 22.355 59.670 27.234 1.00 27.46 90 ILE A O 1
ATOM 650 N N . PHE A 1 91 ? 22.778 58.020 28.714 1.00 30.03 91 PHE A N 1
ATOM 651 C CA . PHE A 1 91 ? 24.104 57.758 28.190 1.00 32.47 91 PHE A CA 1
ATOM 652 C C . PHE A 1 91 ? 24.146 56.616 27.198 1.00 32.82 91 PHE A C 1
ATOM 653 O O . PHE A 1 91 ? 23.999 55.449 27.559 1.00 32.96 91 PHE A O 1
ATOM 661 N N . VAL A 1 92 ? 24.363 56.986 25.945 1.00 33.63 92 VAL A N 1
ATOM 662 C CA . VAL A 1 92 ? 24.428 56.058 24.842 1.00 36.11 92 VAL A CA 1
ATOM 663 C C . VAL A 1 92 ? 25.853 55.603 24.608 1.00 40.36 92 VAL A C 1
ATOM 664 O O . VAL A 1 92 ? 26.744 56.407 24.328 1.00 42.10 92 VAL A O 1
ATOM 668 N N . VAL A 1 93 ? 26.047 54.295 24.706 1.00 43.25 93 VAL A N 1
ATOM 669 C CA . VAL A 1 93 ? 27.348 53.676 24.516 1.00 41.91 93 VAL A CA 1
ATOM 670 C C . VAL A 1 93 ? 27.333 52.660 23.376 1.00 41.76 93 VAL A C 1
ATOM 671 O O . VAL A 1 93 ? 26.515 51.753 23.378 1.00 42.71 93 VAL A O 1
ATOM 675 N N . ASP A 1 94 ? 28.233 52.807 22.410 1.00 42.48 94 ASP A N 1
ATOM 676 C CA . ASP A 1 94 ? 28.318 51.847 21.309 1.00 44.31 94 ASP A CA 1
ATOM 677 C C . ASP A 1 94 ? 28.988 50.577 21.835 1.00 45.42 94 ASP A C 1
ATOM 678 O O . ASP A 1 94 ? 30.183 50.587 22.132 1.00 47.77 94 ASP A O 1
ATOM 683 N N . SER A 1 95 ? 28.219 49.494 21.935 1.00 46.59 95 SER A N 1
ATOM 684 C CA . SER A 1 95 ? 28.704 48.206 22.448 1.00 48.06 95 SER A CA 1
ATOM 685 C C . SER A 1 95 ? 29.689 47.427 21.544 1.00 48.14 95 SER A C 1
ATOM 686 O O . SER A 1 95 ? 30.237 46.401 21.957 1.00 47.22 95 SER A O 1
ATOM 689 N N . THR A 1 96 ? 29.908 47.900 20.320 1.00 48.15 96 THR A N 1
ATOM 690 C CA . THR A 1 96 ? 30.849 47.244 19.411 1.00 49.34 96 THR A CA 1
ATOM 691 C C . THR A 1 96 ? 32.066 48.134 19.170 1.00 52.92 96 THR A C 1
ATOM 692 O O . THR A 1 96 ? 32.504 48.312 18.032 1.00 52.97 96 THR A O 1
ATOM 696 N N . ASP A 1 97 ? 32.606 48.694 20.250 1.00 55.26 97 ASP A N 1
ATOM 697 C CA . ASP A 1 97 ? 33.759 49.586 20.180 1.00 57.70 97 ASP A CA 1
ATOM 698 C C . ASP A 1 97 ? 34.509 49.466 21.497 1.00 59.31 97 ASP A C 1
ATOM 699 O O . ASP A 1 97 ? 34.494 50.392 22.312 1.00 59.28 97 ASP A O 1
ATOM 704 N N . LYS A 1 98 ? 35.149 48.317 21.693 1.00 61.12 98 LYS A N 1
ATOM 705 C CA . LYS A 1 98 ? 35.892 48.036 22.917 1.00 63.57 98 LYS A CA 1
ATOM 706 C C . LYS A 1 98 ? 37.033 49.028 23.137 1.00 65.07 98 LYS A C 1
ATOM 707 O O . LYS A 1 98 ? 37.482 49.221 24.274 1.00 64.73 98 LYS A O 1
ATOM 709 N N . ASP A 1 99 ? 37.491 49.655 22.054 1.00 66.15 99 ASP A N 1
ATOM 710 C CA . ASP A 1 99 ? 38.574 50.636 22.132 1.00 66.32 99 ASP A CA 1
ATOM 711 C C . ASP A 1 99 ? 38.114 51.836 22.953 1.00 63.98 99 ASP A C 1
ATOM 712 O O . ASP A 1 99 ? 38.449 51.956 24.136 1.00 63.82 99 ASP A O 1
ATOM 717 N N . ARG A 1 100 ? 37.343 52.710 22.306 1.00 60.30 100 ARG A N 1
ATOM 718 C CA . ARG A 1 100 ? 36.812 53.925 22.923 1.00 55.69 100 ARG A CA 1
ATOM 719 C C . ARG A 1 100 ? 36.031 53.665 24.211 1.00 54.19 100 ARG A C 1
ATOM 720 O O . ARG A 1 100 ? 35.761 54.567 24.996 1.00 53.18 100 ARG A O 1
ATOM 728 N N . MET A 1 101 ? 35.681 52.407 24.437 1.00 53.84 101 MET A N 1
ATOM 729 C CA . MET A 1 101 ? 34.958 52.039 25.639 1.00 54.54 101 MET A CA 1
ATOM 730 C C . MET A 1 101 ? 35.581 52.722 26.863 1.00 54.23 101 MET A C 1
ATOM 731 O O . MET A 1 101 ? 34.877 53.145 27.772 1.00 52.40 101 MET A O 1
ATOM 736 N N . SER A 1 102 ? 36.907 52.824 26.871 1.00 56.63 102 SER A N 1
ATOM 737 C CA . SER A 1 102 ? 37.635 53.447 27.974 1.00 56.40 102 SER A CA 1
ATOM 738 C C . SER A 1 102 ? 37.343 54.939 27.995 1.00 55.26 102 SER A C 1
ATOM 739 O O . SER A 1 102 ? 36.971 55.496 29.026 1.00 53.78 102 SER A O 1
ATOM 741 N N . THR A 1 103 ? 37.527 55.584 26.849 1.00 54.07 103 THR A N 1
ATOM 742 C CA . THR A 1 103 ? 37.270 57.014 26.733 1.00 54.95 103 THR A CA 1
ATOM 743 C C . THR A 1 103 ? 35.886 57.316 27.291 1.00 55.45 103 THR A C 1
ATOM 744 O O . THR A 1 103 ? 35.744 58.122 28.204 1.00 56.76 103 THR A O 1
ATOM 748 N N . ALA A 1 104 ? 34.871 56.646 26.744 1.00 55.09 104 ALA A N 1
ATOM 749 C CA . ALA A 1 104 ? 33.482 56.831 27.172 1.00 52.01 104 ALA A CA 1
ATOM 750 C C . ALA A 1 104 ? 33.341 56.811 28.686 1.00 50.50 104 ALA A C 1
ATOM 751 O O . ALA A 1 104 ? 32.837 57.759 29.274 1.00 48.76 104 ALA A O 1
ATOM 753 N N . SER A 1 105 ? 33.791 55.729 29.309 1.00 50.66 105 SER A N 1
ATOM 754 C CA . SER A 1 105 ? 33.708 55.600 30.755 1.00 52.33 105 SE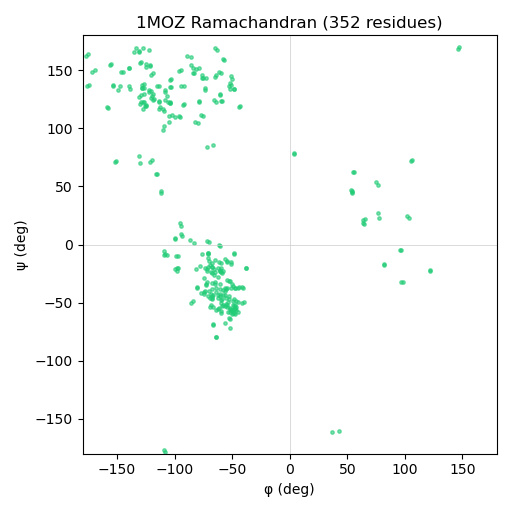R A CA 1
ATOM 755 C C . SER A 1 105 ? 34.218 56.861 31.431 1.00 53.67 105 SER A C 1
ATOM 756 O O . SER A 1 105 ? 33.675 57.290 32.452 1.00 53.38 105 SER A O 1
ATOM 759 N N . LYS A 1 106 ? 35.265 57.444 30.854 1.00 55.19 106 LYS A N 1
ATOM 760 C CA . LYS A 1 106 ? 35.851 58.670 31.386 1.00 55.90 106 LYS A CA 1
ATOM 761 C C . LYS A 1 106 ? 34.836 59.796 31.213 1.00 54.64 106 LYS A C 1
ATOM 762 O O . LYS A 1 106 ? 34.272 60.276 32.195 1.00 54.18 106 LYS A O 1
ATOM 768 N N . GLU A 1 107 ? 34.600 60.194 29.967 1.00 53.43 107 GLU A N 1
ATOM 769 C CA . GLU A 1 107 ? 33.650 61.257 29.639 1.00 53.15 107 GLU A CA 1
ATOM 770 C C . GLU A 1 107 ? 32.356 61.201 30.455 1.00 53.04 107 GLU A C 1
ATOM 771 O O . GLU A 1 107 ? 31.792 62.233 30.827 1.00 52.44 107 GLU A O 1
ATOM 777 N N . LEU A 1 108 ? 31.891 59.985 30.724 1.00 51.94 108 LEU A N 1
ATOM 778 C CA . LEU A 1 108 ? 30.669 59.769 31.483 1.00 49.81 108 LEU A CA 1
ATOM 779 C C . LEU A 1 108 ? 30.824 60.209 32.929 1.00 50.48 108 LEU A C 1
ATOM 780 O O . LEU A 1 108 ? 29.941 60.867 33.472 1.00 51.11 108 LEU A O 1
ATOM 785 N N . HIS A 1 109 ? 31.942 59.852 33.553 1.00 52.11 109 HIS A N 1
ATOM 786 C CA . HIS A 1 109 ? 32.158 60.216 34.943 1.00 52.95 109 HIS A CA 1
ATOM 787 C C . HIS A 1 109 ? 32.456 61.678 35.127 1.00 53.43 109 HIS A C 1
ATOM 788 O O . HIS A 1 109 ? 32.082 62.262 36.138 1.00 53.35 109 HIS A O 1
ATOM 795 N N . LEU A 1 110 ? 33.138 62.275 34.157 1.00 53.52 110 LEU A N 1
ATOM 796 C CA . LEU A 1 110 ? 33.412 63.698 34.244 1.00 53.85 110 LEU A CA 1
ATOM 797 C C . LEU A 1 110 ? 32.030 64.345 34.325 1.00 54.52 110 LEU A C 1
ATOM 798 O O . LEU A 1 110 ? 31.725 65.118 35.238 1.00 55.37 110 LEU A O 1
ATOM 803 N N . MET A 1 111 ? 31.189 63.986 33.360 1.00 54.44 111 MET A N 1
ATOM 804 C CA . MET A 1 111 ? 29.828 64.483 33.275 1.00 52.47 111 MET A CA 1
ATOM 805 C C . MET A 1 111 ? 29.120 64.288 34.603 1.00 50.30 111 MET A C 1
ATOM 806 O O . MET A 1 111 ? 28.755 65.249 35.254 1.00 48.40 111 MET A O 1
ATOM 811 N N . LEU A 1 112 ? 28.948 63.034 35.006 1.00 49.63 112 LEU A N 1
ATOM 812 C CA . LEU A 1 112 ? 28.276 62.707 36.252 1.00 50.29 112 LEU A CA 1
ATOM 813 C C . LEU A 1 112 ? 28.970 63.284 37.495 1.00 51.83 112 LEU A C 1
ATOM 814 O O . LEU A 1 112 ? 28.488 63.114 38.616 1.00 52.14 112 LEU A O 1
ATOM 816 N N . GLN A 1 113 ? 30.096 63.971 37.296 1.00 53.76 113 GLN A N 1
ATOM 817 C CA . GLN A 1 113 ? 30.841 64.582 38.404 1.00 54.94 113 GLN A CA 1
ATOM 818 C C . GLN A 1 113 ? 30.501 66.075 38.578 1.00 55.71 113 GLN A C 1
ATOM 819 O O . GLN A 1 113 ? 30.888 66.698 39.572 1.00 55.61 113 GLN A O 1
ATOM 821 N N . GLU A 1 114 ? 29.776 66.634 37.611 1.00 56.81 114 GLU A N 1
ATOM 822 C CA . GLU A 1 114 ? 29.349 68.039 37.630 1.00 57.22 114 GLU A CA 1
ATOM 823 C C . GLU A 1 114 ? 28.390 68.239 38.815 1.00 58.62 114 GLU A C 1
ATOM 824 O O . GLU A 1 114 ? 27.596 67.347 39.131 1.00 60.01 114 GLU A O 1
ATOM 830 N N . GLU A 1 115 ? 28.446 69.404 39.462 1.00 58.50 115 GLU A N 1
ATOM 831 C CA . GLU A 1 115 ? 27.596 69.672 40.627 1.00 58.63 115 GLU A CA 1
ATOM 832 C C . GLU A 1 115 ? 26.086 69.795 40.366 1.00 58.62 115 GLU A C 1
ATOM 833 O O . GLU A 1 115 ? 25.268 69.337 41.171 1.00 57.51 115 GLU A O 1
ATOM 835 N N . GLU A 1 116 ? 25.717 70.409 39.249 1.00 58.80 116 GLU A N 1
ATOM 836 C CA . GLU A 1 116 ? 24.312 70.596 38.913 1.00 58.42 116 GLU A CA 1
ATOM 837 C C . GLU A 1 116 ? 23.596 69.317 38.514 1.00 56.92 116 GLU A C 1
ATOM 838 O O . GLU A 1 116 ? 22.369 69.247 38.531 1.00 56.65 116 GLU A O 1
ATOM 844 N N . LEU A 1 117 ? 24.362 68.305 38.142 1.00 54.01 117 LEU A N 1
ATOM 845 C CA . LEU A 1 117 ? 23.778 67.039 37.768 1.00 51.54 117 LEU A CA 1
ATOM 846 C C . LEU A 1 117 ? 23.766 66.105 38.977 1.00 53.48 117 LEU A C 1
ATOM 847 O O . LEU A 1 117 ? 23.630 64.892 38.842 1.00 54.47 117 LEU A O 1
ATOM 852 N N . GLN A 1 118 ? 23.907 66.691 40.158 1.00 55.22 118 GLN A N 1
ATOM 853 C CA . GLN A 1 118 ? 23.918 65.945 41.409 1.00 57.00 118 GLN A CA 1
ATOM 854 C C . GLN A 1 118 ? 22.733 64.996 41.542 1.00 55.24 118 GLN A C 1
ATOM 855 O O . GLN A 1 118 ? 22.888 63.903 42.071 1.00 54.07 118 GLN A O 1
ATOM 857 N N . ASP A 1 119 ? 21.561 65.411 41.066 1.00 54.55 119 ASP A N 1
ATOM 858 C CA . ASP A 1 119 ? 20.345 64.593 41.175 1.00 53.15 119 ASP A CA 1
ATOM 859 C C . ASP A 1 119 ? 19.829 63.930 39.895 1.00 50.84 119 ASP A C 1
ATOM 860 O O . ASP A 1 119 ? 18.909 63.109 39.945 1.00 51.04 119 ASP A O 1
ATOM 865 N N . ALA A 1 120 ? 20.410 64.281 38.754 1.00 46.56 120 ALA A N 1
ATOM 866 C CA . ALA A 1 120 ? 19.993 63.698 37.485 1.00 42.98 120 ALA A CA 1
ATOM 867 C C . ALA A 1 120 ? 19.983 62.178 37.542 1.00 40.82 120 ALA A C 1
ATOM 868 O O . ALA A 1 120 ? 20.883 61.571 38.110 1.00 39.97 120 ALA A O 1
ATOM 870 N N . ALA A 1 121 ? 18.958 61.563 36.955 1.00 37.26 121 ALA A N 1
ATOM 871 C CA . ALA A 1 121 ? 18.870 60.114 36.924 1.00 32.96 121 ALA A CA 1
ATOM 872 C C . ALA A 1 121 ? 19.663 59.690 35.707 1.00 31.92 121 ALA A C 1
ATOM 873 O O . ALA A 1 121 ? 19.820 60.475 34.759 1.00 29.68 121 ALA A O 1
ATOM 875 N N . LEU A 1 122 ? 20.169 58.464 35.726 1.00 31.48 122 LEU A N 1
ATOM 876 C CA . LEU A 1 122 ? 20.961 57.978 34.601 1.00 32.11 122 LEU A CA 1
ATOM 877 C C . LEU A 1 122 ? 20.419 56.716 33.957 1.00 31.10 122 LEU A C 1
ATOM 878 O O . LEU A 1 122 ? 20.055 55.761 34.620 1.00 32.00 122 LEU A O 1
ATOM 883 N N . LEU A 1 123 ? 20.36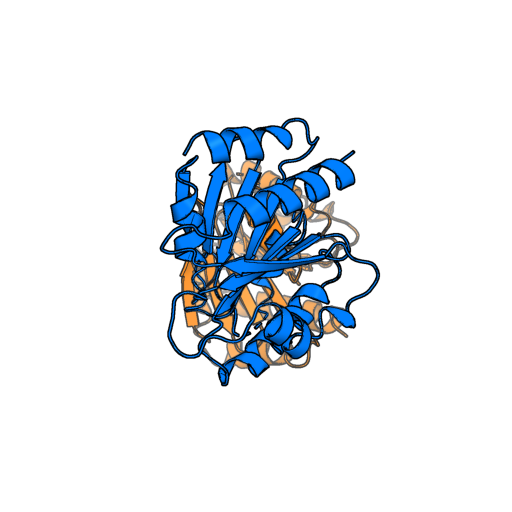1 56.733 32.643 1.00 29.20 123 LEU A N 1
ATOM 884 C CA . LEU A 1 123 ? 19.895 55.621 31.871 1.00 29.84 123 LEU A CA 1
ATOM 885 C C . LEU A 1 123 ? 20.980 55.373 30.874 1.00 30.15 123 LEU A C 1
ATOM 886 O O . LEU A 1 123 ? 21.245 56.217 30.026 1.00 30.34 123 LEU A O 1
ATOM 891 N N . VAL A 1 124 ? 21.626 54.221 30.923 1.00 30.93 124 VAL A N 1
ATOM 892 C CA . VAL A 1 124 ? 22.675 53.930 29.968 1.00 30.10 124 VAL A CA 1
ATOM 893 C C . VAL A 1 124 ? 22.143 52.974 28.924 1.00 29.54 124 VAL A C 1
ATOM 894 O O . VAL A 1 124 ? 21.474 51.998 29.239 1.00 30.51 124 VAL A O 1
ATOM 898 N N . PHE A 1 125 ? 22.440 53.254 27.666 1.00 28.85 125 PHE A N 1
ATOM 899 C CA . PHE A 1 125 ? 21.980 52.387 26.593 1.00 29.20 125 PHE A CA 1
ATOM 900 C C . PHE A 1 125 ? 23.138 51.608 25.971 1.00 30.31 125 PHE A C 1
ATOM 901 O O . PHE A 1 125 ? 23.918 52.160 25.186 1.00 29.26 125 PHE A O 1
ATOM 909 N N . ALA A 1 126 ? 23.262 50.322 26.345 1.00 29.62 126 ALA A N 1
ATOM 910 C CA . ALA A 1 126 ? 24.257 49.466 25.742 1.00 28.66 126 ALA A CA 1
ATOM 911 C C . ALA A 1 126 ? 23.707 49.245 24.342 1.00 27.51 126 ALA A C 1
ATOM 912 O O . ALA A 1 126 ? 23.041 48.241 24.089 1.00 28.99 126 ALA A O 1
ATOM 914 N N . ASN A 1 127 ? 23.973 50.169 23.439 1.00 26.86 127 ASN A N 1
ATOM 915 C CA . ASN A 1 127 ? 23.433 50.110 22.083 1.00 28.01 127 ASN A CA 1
ATOM 916 C C . ASN A 1 127 ? 24.228 49.296 21.063 1.00 28.92 127 ASN A C 1
ATOM 917 O O . ASN A 1 127 ? 25.407 49.004 21.255 1.00 29.98 127 ASN A O 1
ATOM 922 N N . LYS A 1 128 ? 23.520 48.957 19.989 1.00 30.93 128 LYS A N 1
ATOM 923 C CA . LYS A 1 128 ? 24.062 48.174 18.887 1.00 34.36 128 LYS A CA 1
ATOM 924 C C . LYS A 1 128 ? 24.170 46.673 19.175 1.00 35.69 128 LYS A C 1
ATOM 925 O O . LYS A 1 128 ? 24.949 45.979 18.521 1.00 34.66 128 LYS A O 1
ATOM 931 N N . GLN A 1 129 ? 23.375 46.185 20.129 1.00 36.59 129 GLN A N 1
ATOM 932 C CA . GLN A 1 129 ? 23.370 44.772 20.507 1.00 38.73 129 GLN A CA 1
ATOM 933 C C . GLN A 1 129 ? 23.092 43.837 19.349 1.00 40.24 129 GLN A C 1
ATOM 934 O O . GLN A 1 129 ? 23.288 42.628 19.457 1.00 41.43 129 GLN A O 1
ATOM 940 N N . ASP A 1 130 ? 22.638 44.401 18.242 1.00 41.59 130 ASP A N 1
ATOM 941 C CA . ASP A 1 130 ? 22.329 43.607 17.074 1.00 44.85 130 ASP A CA 1
ATOM 942 C C . ASP A 1 130 ? 23.592 43.312 16.290 1.00 47.75 130 ASP A C 1
ATOM 943 O O . ASP A 1 130 ? 23.644 42.361 15.513 1.00 49.71 130 ASP A O 1
ATOM 948 N N . GLN A 1 131 ? 24.616 44.124 16.508 1.00 50.86 131 GLN A N 1
ATOM 949 C CA . GLN A 1 131 ? 25.889 43.949 15.812 1.00 51.25 131 GLN A CA 1
ATOM 950 C C . GLN A 1 131 ? 26.808 42.853 16.337 1.00 51.37 131 GLN A C 1
ATOM 951 O O . GLN A 1 131 ? 26.803 42.527 17.533 1.00 50.01 131 GLN A O 1
ATOM 957 N N . PRO A 1 132 ? 27.636 42.288 15.431 1.00 52.01 132 PRO A N 1
ATOM 958 C CA . PRO A 1 132 ? 28.597 41.220 15.737 1.00 52.00 132 PRO A CA 1
ATOM 959 C C . PRO A 1 132 ? 29.695 41.710 16.680 1.00 51.65 132 PRO A C 1
ATOM 960 O O . PRO A 1 132 ? 30.383 42.695 16.391 1.00 50.62 132 PRO A O 1
ATOM 964 N N . GLY A 1 133 ? 29.846 41.021 17.802 1.00 51.30 133 GLY A N 1
ATOM 965 C CA . GLY A 1 133 ? 30.861 41.396 18.769 1.00 53.17 133 GLY A CA 1
ATOM 966 C C . GLY A 1 133 ? 30.488 42.634 19.560 1.00 53.62 133 GLY A C 1
ATOM 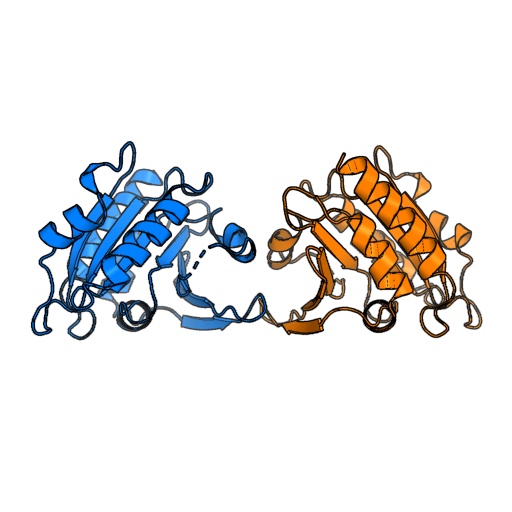967 O O . GLY A 1 133 ? 31.247 43.602 19.619 1.00 55.07 133 GLY A O 1
ATOM 968 N N . ALA A 1 134 ? 29.314 42.608 20.173 1.00 51.92 134 ALA A N 1
ATOM 969 C CA . ALA A 1 134 ? 28.858 43.730 20.966 1.00 49.72 134 ALA A CA 1
ATOM 970 C C . ALA A 1 134 ? 28.784 43.289 22.421 1.00 47.72 134 ALA A C 1
ATOM 971 O O . ALA A 1 134 ? 28.001 42.392 22.769 1.00 47.73 134 ALA A O 1
ATOM 973 N N . LEU A 1 135 ? 29.599 43.914 23.271 1.00 46.16 135 LEU A N 1
ATOM 974 C CA . LEU A 1 135 ? 29.605 43.570 24.694 1.00 46.23 135 LEU A CA 1
ATOM 975 C C . LEU A 1 135 ? 28.198 43.572 25.285 1.00 44.75 135 LEU A C 1
ATOM 976 O O . LEU A 1 135 ? 27.370 44.416 24.938 1.00 45.03 135 LEU A O 1
ATOM 981 N N . SER A 1 136 ? 27.939 42.631 26.183 1.00 44.11 136 SER A N 1
ATOM 982 C CA . SER A 1 136 ? 26.637 42.521 26.828 1.00 45.45 136 SER A CA 1
ATOM 983 C C . SER A 1 136 ? 26.356 43.773 27.645 1.00 46.98 136 SER A C 1
ATOM 984 O O . SER A 1 136 ? 27.250 44.583 27.880 1.00 46.76 136 SER A O 1
ATOM 987 N N . ALA A 1 137 ? 25.111 43.922 28.078 1.00 48.54 137 ALA A N 1
ATOM 988 C CA . ALA A 1 137 ? 24.733 45.069 28.884 1.00 49.70 137 ALA A CA 1
ATOM 989 C C . ALA A 1 137 ? 25.587 45.023 30.129 1.00 50.89 137 ALA A C 1
ATOM 990 O O . ALA A 1 137 ? 26.313 45.969 30.420 1.00 51.50 137 ALA A O 1
ATOM 992 N N . SER A 1 138 ? 25.501 43.910 30.851 1.00 52.23 138 SER A N 1
ATOM 993 C CA . SER A 1 138 ? 26.265 43.717 32.078 1.00 53.16 138 SER A CA 1
ATOM 994 C C . SER A 1 138 ? 27.763 43.915 31.868 1.00 51.95 138 SER A C 1
ATOM 995 O O . SER A 1 138 ? 28.469 44.332 32.783 1.00 48.76 138 SER A O 1
ATOM 998 N N . GLU A 1 139 ? 28.256 43.608 30.670 1.00 51.59 139 GLU A N 1
ATOM 999 C CA . GLU A 1 139 ? 29.672 43.807 30.384 1.00 53.31 139 GLU A CA 1
ATOM 1000 C C . GLU A 1 139 ? 29.994 45.300 30.377 1.00 52.88 139 GLU A C 1
ATOM 1001 O O . GLU A 1 139 ? 31.089 45.706 30.757 1.00 54.54 139 GLU A O 1
ATOM 1007 N N . VAL A 1 140 ? 29.034 46.118 29.947 1.00 51.60 140 VAL A N 1
ATOM 1008 C CA . VAL A 1 140 ? 29.215 47.567 29.914 1.00 47.58 140 VAL A CA 1
ATOM 1009 C C . VAL A 1 140 ? 28.991 48.154 31.312 1.00 44.93 140 VAL A C 1
ATOM 1010 O O . VAL A 1 140 ? 29.683 49.082 31.696 1.00 42.48 140 VAL A O 1
ATOM 1014 N N . SER A 1 141 ? 28.037 47.623 32.073 1.00 43.39 141 SER A N 1
ATOM 1015 C CA . SER A 1 141 ? 27.799 48.127 33.426 1.00 45.21 141 SER A CA 1
ATOM 1016 C C . SER A 1 141 ? 29.079 47.992 34.242 1.00 49.49 141 SER A C 1
ATOM 1017 O O . SER A 1 141 ? 29.281 48.690 35.238 1.00 50.88 141 SER A O 1
ATOM 1020 N N . LYS A 1 142 ? 29.944 47.074 33.808 1.00 53.46 142 LYS A N 1
ATOM 1021 C CA . LYS A 1 142 ? 31.222 46.815 34.471 1.00 55.15 142 LYS A CA 1
ATOM 1022 C C . LYS A 1 142 ? 32.297 47.781 33.958 1.00 56.25 142 LYS A C 1
ATOM 1023 O O . LYS A 1 142 ? 32.997 48.427 34.743 1.00 56.39 142 LYS A O 1
ATOM 1025 N N . GLU A 1 143 ? 32.413 47.868 32.638 1.00 56.82 143 GLU A N 1
ATOM 1026 C CA . GLU A 1 143 ? 33.376 48.749 31.989 1.00 58.24 143 GLU A CA 1
ATOM 1027 C C . GLU A 1 143 ? 33.158 50.236 32.294 1.00 58.55 143 GLU A C 1
ATOM 1028 O O . GLU A 1 143 ? 34.037 51.059 32.036 1.00 58.85 143 GLU A O 1
ATOM 1034 N N . LEU A 1 144 ? 31.988 50.581 32.837 1.00 57.88 144 LEU A N 1
ATOM 1035 C CA . LEU A 1 144 ? 31.682 51.968 33.162 1.00 56.00 144 LEU A CA 1
ATOM 1036 C C . LEU A 1 144 ? 31.671 52.166 34.665 1.00 56.70 144 LEU A C 1
ATOM 1037 O O . LEU A 1 144 ? 31.540 53.284 35.143 1.00 56.20 144 LEU A O 1
ATOM 1042 N N . ASN A 1 145 ? 31.814 51.076 35.408 1.00 58.83 145 ASN A N 1
ATOM 1043 C CA . ASN A 1 145 ? 31.824 51.142 36.867 1.00 61.78 145 ASN A CA 1
ATOM 1044 C C . ASN A 1 145 ? 30.508 51.639 37.413 1.00 60.49 145 ASN A C 1
ATOM 1045 O O . ASN A 1 145 ? 30.457 52.121 38.542 1.00 59.72 145 ASN A O 1
ATOM 1050 N N . LEU A 1 146 ? 29.450 51.525 36.622 1.00 60.33 146 LEU A N 1
ATOM 1051 C CA . LEU A 1 146 ? 28.134 51.985 37.047 1.00 60.24 146 LEU A CA 1
ATOM 1052 C C . LEU A 1 146 ? 27.812 51.409 38.424 1.00 61.47 146 LEU A C 1
ATOM 1053 O O . LEU A 1 146 ? 26.907 51.884 39.120 1.00 61.87 146 LEU A O 1
ATOM 1058 N N . VAL A 1 147 ? 28.579 50.399 38.816 1.00 62.73 147 VAL A N 1
ATOM 1059 C CA . VAL A 1 147 ? 28.384 49.752 40.105 1.00 64.69 147 VAL A CA 1
ATOM 1060 C C . VAL A 1 147 ? 28.903 50.665 41.200 1.00 65.94 147 VAL A C 1
ATOM 1061 O O . VAL A 1 147 ? 28.280 50.813 42.254 1.00 64.37 147 VAL A O 1
ATOM 1065 N N . GLU A 1 148 ? 30.042 51.290 40.923 1.00 68.66 148 GLU A N 1
ATOM 1066 C CA . GLU A 1 148 ? 30.689 52.193 41.861 1.00 70.07 148 GLU A CA 1
ATOM 1067 C C . GLU A 1 148 ? 29.883 53.472 42.067 1.00 70.61 148 GLU A C 1
ATOM 1068 O O . GLU A 1 148 ? 30.019 54.121 43.101 1.00 71.47 148 GLU A O 1
ATOM 1070 N N . LEU A 1 149 ? 29.046 53.832 41.096 1.00 70.66 149 LEU A N 1
ATOM 1071 C CA . LEU A 1 149 ? 28.222 55.037 41.217 1.00 70.01 149 LEU A CA 1
ATOM 1072 C C . LEU A 1 149 ? 27.301 54.894 42.431 1.00 69.93 149 LEU A C 1
ATOM 1073 O O . LEU A 1 149 ? 26.619 53.877 42.590 1.00 70.31 149 LEU A O 1
ATOM 1075 N N . LYS A 1 150 ? 27.293 55.912 43.290 1.00 69.10 150 LYS A N 1
ATOM 1076 C CA . LYS A 1 150 ? 26.471 55.891 44.500 1.00 67.95 150 LYS A CA 1
ATOM 1077 C C . LYS A 1 150 ? 25.642 57.167 44.659 1.00 66.56 150 LYS A C 1
ATOM 1078 O O . LYS A 1 150 ? 25.994 58.217 44.120 1.00 63.99 150 LYS A O 1
ATOM 1080 N N . ASP A 1 151 ? 24.538 57.058 45.406 1.00 66.49 151 ASP A N 1
ATOM 1081 C CA . ASP A 1 151 ? 23.618 58.174 45.636 1.00 65.50 151 ASP A CA 1
ATOM 1082 C C . ASP A 1 151 ? 23.162 58.719 44.285 1.00 65.08 151 ASP A C 1
ATOM 1083 O O . ASP A 1 151 ? 23.423 59.880 43.956 1.00 66.12 151 ASP A O 1
ATOM 1085 N N . ARG A 1 152 ? 22.476 57.876 43.509 1.00 61.23 152 ARG A N 1
ATOM 1086 C CA . ARG A 1 152 ? 22.010 58.258 42.178 1.00 56.86 152 ARG A CA 1
ATOM 1087 C C . ARG A 1 152 ? 21.165 57.181 41.512 1.00 55.39 152 ARG A C 1
ATOM 1088 O O . ARG A 1 152 ? 21.522 55.995 41.539 1.00 56.96 152 ARG A O 1
ATOM 1096 N N . SER A 1 153 ? 20.057 57.605 40.896 1.00 51.47 153 SER A N 1
ATOM 1097 C CA . SER A 1 153 ? 19.158 56.686 40.199 1.00 47.34 153 SER A CA 1
ATOM 1098 C C . SER A 1 153 ? 19.714 56.349 38.825 1.00 46.48 153 SER A C 1
ATOM 1099 O O . SER A 1 153 ? 19.658 57.161 37.900 1.00 45.84 153 SER A O 1
ATOM 1102 N N . TRP A 1 154 ? 20.254 55.145 38.684 1.00 44.95 154 TRP A N 1
ATOM 1103 C CA . TRP A 1 154 ? 20.818 54.742 37.407 1.00 43.98 154 TRP A CA 1
ATOM 1104 C C . TRP A 1 154 ? 20.314 53.380 36.993 1.00 41.13 154 TRP A C 1
ATOM 1105 O O . TRP A 1 154 ? 19.764 52.644 37.797 1.00 41.72 154 TRP A O 1
ATOM 1116 N N . SER A 1 155 ? 20.537 53.040 35.733 1.00 37.70 155 SER A N 1
ATOM 1117 C CA . SER A 1 155 ? 20.089 51.776 35.178 1.00 34.87 155 SER A CA 1
ATOM 1118 C C . SER A 1 155 ? 20.671 51.608 33.790 1.00 32.91 155 SER A C 1
ATOM 1119 O O . SER A 1 155 ? 20.909 52.589 33.077 1.00 32.34 155 SER A O 1
ATOM 1122 N N . ILE A 1 156 ? 20.927 50.368 33.401 1.00 29.81 156 ILE A N 1
ATOM 1123 C CA . ILE A 1 156 ? 21.463 50.157 32.071 1.00 29.84 156 ILE A CA 1
ATOM 1124 C C . ILE A 1 156 ? 20.501 49.252 31.327 1.00 29.30 156 ILE A C 1
ATOM 1125 O O . ILE A 1 156 ? 19.749 48.500 31.938 1.00 30.44 156 ILE A O 1
ATOM 1130 N N . VAL A 1 157 ? 20.504 49.354 30.006 1.00 27.92 157 VAL A N 1
ATOM 1131 C CA . VAL A 1 157 ? 19.595 48.583 29.173 1.00 27.06 157 VAL A CA 1
ATOM 1132 C C . VAL A 1 157 ? 20.235 48.277 27.832 1.00 29.90 157 VAL A C 1
ATOM 1133 O O . VAL A 1 157 ? 20.838 49.157 27.218 1.00 31.72 157 VAL A O 1
ATOM 1137 N N . ALA A 1 158 ? 20.137 47.031 27.411 1.00 29.70 158 ALA A N 1
ATOM 1138 C CA . ALA A 1 158 ? 20.674 46.630 26.104 1.00 28.08 158 ALA A CA 1
ATOM 1139 C C . ALA A 1 158 ? 19.757 47.195 25.029 1.00 28.65 158 ALA A C 1
ATOM 1140 O O . ALA A 1 158 ? 18.539 47.237 25.209 1.00 28.93 158 ALA A O 1
ATOM 1142 N N . SER A 1 159 ? 20.312 47.618 23.907 1.00 27.39 159 SER A N 1
ATOM 1143 C CA . SER A 1 159 ? 19.450 48.213 22.911 1.00 29.19 159 SER A CA 1
ATOM 1144 C C . SER A 1 159 ? 19.940 48.177 21.476 1.00 30.33 159 SER A C 1
ATOM 1145 O O . SER A 1 159 ? 21.139 48.124 21.201 1.00 31.39 159 SER A O 1
ATOM 1148 N N . SER A 1 160 ? 18.983 48.222 20.564 1.00 30.35 160 SER A N 1
ATOM 1149 C CA . SER A 1 160 ? 19.267 48.294 19.143 1.00 32.35 160 SER A CA 1
ATOM 1150 C C . SER A 1 160 ? 18.393 49.437 18.673 1.00 31.77 160 SER A C 1
ATOM 1151 O O . SER A 1 160 ? 17.341 49.209 18.053 1.00 33.87 160 SER A O 1
ATOM 1154 N N . ALA A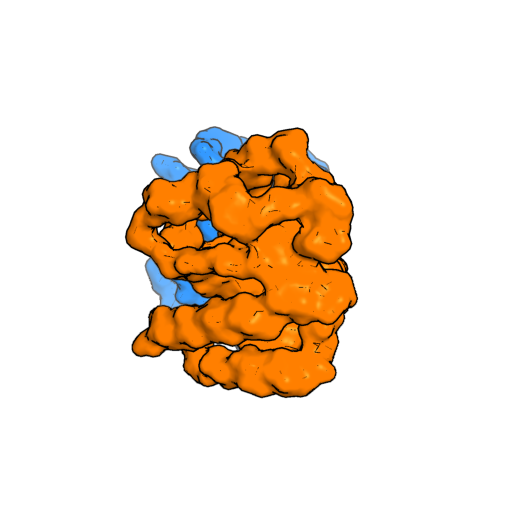 1 161 ? 18.817 50.667 18.973 1.00 30.37 161 ALA A N 1
ATOM 1155 C CA . ALA A 1 161 ? 18.078 51.863 18.597 1.00 27.27 161 ALA A CA 1
ATOM 1156 C C . ALA A 1 161 ? 17.551 51.710 17.194 1.00 27.32 161 ALA A C 1
ATOM 1157 O O . ALA A 1 161 ? 16.369 51.919 16.943 1.00 28.47 161 ALA A O 1
ATOM 1159 N N . ILE A 1 162 ? 18.434 51.325 16.278 1.00 27.86 162 ILE A N 1
ATOM 1160 C CA . ILE A 1 162 ? 18.061 51.147 14.877 1.00 31.04 162 ILE A CA 1
ATOM 1161 C C . ILE A 1 162 ? 16.748 50.390 14.699 1.00 31.82 162 ILE A C 1
ATOM 1162 O O . ILE A 1 162 ? 15.879 50.830 13.951 1.00 34.17 162 ILE A O 1
ATOM 1167 N N . LYS A 1 163 ? 16.615 49.256 15.374 1.00 33.24 163 LYS A N 1
ATOM 1168 C CA . LYS A 1 163 ? 15.394 48.458 15.313 1.00 33.87 163 LYS A CA 1
ATOM 1169 C C . LYS A 1 163 ? 14.493 48.876 16.469 1.00 35.41 163 LYS A C 1
ATOM 1170 O O . LYS A 1 163 ? 13.464 48.261 16.717 1.00 38.52 163 LYS A O 1
ATOM 1172 N N . GLY A 1 164 ? 14.893 49.931 17.172 1.00 35.67 164 GLY A N 1
ATOM 1173 C CA . GLY A 1 164 ? 14.114 50.432 18.288 1.00 35.00 164 GLY A CA 1
ATOM 1174 C C . GLY A 1 164 ? 14.005 49.465 19.445 1.00 34.51 164 GLY A C 1
ATOM 1175 O O . GLY A 1 164 ? 13.134 49.619 20.307 1.00 35.71 164 GLY A O 1
ATOM 1176 N N . GLU A 1 165 ? 14.892 48.472 19.483 1.00 32.22 165 GLU A N 1
ATOM 1177 C CA . GLU A 1 165 ? 14.858 47.488 20.557 1.00 32.44 165 GLU A CA 1
ATOM 1178 C C . GLU A 1 165 ? 15.476 47.971 21.855 1.00 30.51 165 GLU A C 1
ATOM 1179 O O . GLU A 1 165 ? 16.644 48.349 21.889 1.00 30.39 165 GLU A O 1
ATOM 1185 N N . GLY A 1 166 ? 14.688 47.945 22.927 1.00 28.98 166 GLY A N 1
ATOM 1186 C CA . GLY A 1 166 ? 15.184 48.373 24.225 1.00 27.23 166 GLY A CA 1
ATOM 1187 C C . GLY A 1 166 ? 14.808 49.795 24.582 1.00 27.02 166 GLY A C 1
ATOM 1188 O O . GLY A 1 166 ? 14.582 50.125 25.750 1.00 25.39 166 GLY A O 1
ATOM 1189 N N . ILE A 1 167 ? 14.722 50.637 23.561 1.00 26.21 167 ILE A N 1
ATOM 1190 C CA . ILE A 1 167 ? 14.400 52.047 23.727 1.00 24.65 167 ILE A CA 1
ATOM 1191 C C . ILE A 1 167 ? 13.188 52.389 24.584 1.00 24.48 167 ILE A C 1
ATOM 1192 O O . ILE A 1 167 ? 13.249 53.266 25.449 1.00 24.98 167 ILE A O 1
ATOM 1197 N N . THR A 1 168 ? 12.077 51.712 24.316 1.00 22.98 168 THR A N 1
ATOM 1198 C CA . THR A 1 168 ? 10.855 51.965 25.061 1.00 20.85 168 THR A CA 1
ATOM 1199 C C . THR A 1 168 ? 10.980 51.444 26.486 1.00 21.91 168 THR A C 1
ATOM 1200 O O . THR A 1 168 ? 10.608 52.112 27.462 1.00 22.90 168 THR A O 1
ATOM 1204 N N . GLU A 1 169 ? 11.512 50.246 26.613 1.00 23.62 169 GLU A N 1
ATOM 1205 C CA . GLU A 1 169 ? 11.662 49.664 27.921 1.00 25.34 169 GLU A CA 1
ATOM 1206 C C . GLU A 1 169 ? 12.515 50.607 28.772 1.00 25.92 169 GLU A C 1
ATOM 1207 O O . GLU A 1 169 ? 12.192 50.888 29.926 1.00 26.28 169 GLU A O 1
ATOM 1213 N N . GLY A 1 170 ? 13.584 51.134 28.183 1.00 25.06 170 GLY A N 1
ATOM 1214 C CA . GLY A 1 170 ? 14.458 52.020 28.921 1.00 22.95 170 GLY A CA 1
ATOM 1215 C C . GLY A 1 170 ? 13.823 53.333 29.308 1.00 21.70 170 GLY A C 1
ATOM 1216 O O . GLY A 1 170 ? 13.851 53.698 30.479 1.00 19.81 170 GLY A O 1
ATOM 1217 N N . LEU A 1 171 ? 13.272 54.055 28.322 1.00 19.21 171 LEU A N 1
ATOM 1218 C CA . LEU A 1 171 ? 12.620 55.341 28.567 1.00 15.68 171 LEU A CA 1
ATOM 1219 C C . LEU A 1 171 ? 11.516 55.191 29.584 1.00 16.46 171 LEU A C 1
ATOM 1220 O O . LEU A 1 171 ? 11.345 56.051 30.436 1.00 16.33 171 LEU A O 1
ATOM 1225 N N . ASP A 1 172 ? 10.769 54.098 29.493 1.00 18.44 172 ASP A N 1
ATOM 1226 C CA . ASP A 1 172 ? 9.701 53.833 30.443 1.00 23.20 172 ASP A CA 1
ATOM 1227 C C . ASP A 1 172 ? 10.245 53.978 31.874 1.00 24.67 172 ASP A C 1
ATOM 1228 O O . ASP A 1 172 ? 9.713 54.766 32.670 1.00 22.45 172 ASP A O 1
ATOM 1233 N N . TRP A 1 173 ? 11.291 53.215 32.148 1.00 25.79 173 TRP A N 1
ATOM 1234 C CA . TRP A 1 173 ? 11.970 53.249 33.445 1.00 24.85 173 TRP A CA 1
ATOM 1235 C C . TRP A 1 173 ? 12.344 54.682 33.819 1.00 23.54 173 TRP A C 1
ATOM 1236 O O . TRP A 1 173 ? 11.919 55.198 34.849 1.00 23.58 173 TRP A O 1
ATOM 1247 N N . LEU A 1 174 ? 13.134 55.308 32.941 1.00 21.77 174 LEU A N 1
ATOM 1248 C CA . LEU A 1 174 ? 13.614 56.682 33.131 1.00 20.10 174 LEU A CA 1
ATOM 1249 C C . LEU A 1 174 ? 12.509 57.646 33.498 1.00 20.18 174 LEU A C 1
ATOM 1250 O O . LEU A 1 174 ? 12.548 58.281 34.549 1.00 19.79 174 LEU A O 1
ATOM 1255 N N . ILE A 1 175 ? 11.518 57.748 32.624 1.00 19.62 175 ILE A N 1
ATOM 1256 C CA . ILE A 1 175 ? 10.405 58.638 32.865 1.00 17.60 175 ILE A CA 1
ATOM 1257 C C . ILE A 1 175 ? 9.827 58.481 34.264 1.00 17.66 175 ILE A C 1
ATOM 1258 O O . ILE A 1 175 ? 9.620 59.472 34.954 1.00 16.71 175 ILE A O 1
ATOM 1263 N N . ASP A 1 176 ? 9.602 57.248 34.701 1.00 20.19 176 ASP A N 1
ATOM 1264 C CA . ASP A 1 176 ? 9.016 57.048 36.024 1.00 25.05 176 ASP A CA 1
ATOM 1265 C C . ASP A 1 176 ? 9.904 57.637 37.108 1.00 25.43 176 ASP A C 1
ATOM 1266 O O . ASP A 1 176 ? 9.428 58.320 38.021 1.00 24.75 176 ASP A O 1
ATOM 1271 N N . VAL A 1 177 ? 11.204 57.391 36.988 1.00 25.75 177 VAL A N 1
ATOM 1272 C CA . VAL A 1 177 ? 12.175 57.908 37.943 1.00 23.63 177 VAL A CA 1
ATOM 1273 C C . VAL A 1 177 ? 12.112 59.430 37.964 1.00 22.24 177 VAL A C 1
ATOM 1274 O O . VAL A 1 177 ? 12.023 60.039 39.022 1.00 22.92 177 VAL A O 1
ATOM 1278 N N . ILE A 1 178 ? 12.177 60.039 36.784 1.00 19.98 178 ILE A N 1
ATOM 1279 C CA . ILE A 1 178 ? 12.084 61.485 36.664 1.00 19.50 178 ILE A CA 1
ATOM 1280 C C . ILE A 1 178 ? 10.800 61.990 37.335 1.00 22.70 178 ILE A C 1
ATOM 1281 O O . ILE A 1 178 ? 10.828 62.873 38.193 1.00 24.16 178 ILE A O 1
ATOM 1286 N N . LYS A 1 179 ? 9.670 61.419 36.938 1.00 25.36 179 LYS A N 1
ATOM 1287 C CA . LYS A 1 179 ? 8.383 61.811 37.494 1.00 28.56 179 LYS A CA 1
ATOM 1288 C C . LYS A 1 179 ? 8.432 61.754 39.001 1.00 30.82 179 LYS A C 1
ATOM 1289 O O . LYS A 1 179 ? 8.145 62.735 39.674 1.00 30.18 179 LYS A O 1
ATOM 1295 N N . GLU A 1 180 ? 8.792 60.586 39.521 1.00 34.24 180 GLU A N 1
ATOM 1296 C CA . GLU A 1 180 ? 8.876 60.379 40.955 1.00 36.81 180 GLU A CA 1
ATOM 1297 C C . GLU A 1 180 ? 9.666 61.505 41.610 1.00 37.08 180 GLU A C 1
ATOM 1298 O O . GLU A 1 180 ? 9.147 62.211 42.476 1.00 35.92 180 GLU A O 1
ATOM 1304 N N . GLU A 1 181 ? 10.916 61.662 41.176 1.00 37.88 181 GLU A N 1
ATOM 1305 C CA . GLU A 1 181 ? 11.823 62.687 41.683 1.00 39.37 181 GLU A CA 1
ATOM 1306 C C . GLU A 1 181 ? 11.231 64.098 41.650 1.00 38.68 181 GLU A C 1
ATOM 1307 O O . GLU A 1 181 ? 11.555 64.933 42.493 1.00 37.82 181 GLU A O 1
ATOM 1313 N N . GLN A 1 182 ? 10.368 64.367 40.683 1.00 38.68 182 GLN A N 1
ATOM 1314 C CA . GLN A 1 182 ? 9.749 65.684 40.568 1.00 38.57 182 GLN A CA 1
ATOM 1315 C C . GLN A 1 182 ? 8.670 65.888 41.634 1.00 41.16 182 GLN A C 1
ATOM 1316 O O . GLN A 1 182 ? 8.393 67.018 42.048 1.00 41.62 182 GLN A O 1
ATOM 1322 N N . LEU A 1 183 ? 8.056 64.783 42.062 1.00 44.26 183 LEU A N 1
ATOM 1323 C CA . LEU A 1 183 ? 7.005 64.812 43.072 1.00 47.31 183 LEU A CA 1
ATOM 1324 C C . LEU A 1 183 ? 7.550 65.347 44.382 1.00 50.27 183 LEU A C 1
ATOM 1325 O O . LEU A 1 183 ? 6.764 65.965 45.135 1.00 52.98 183 LEU A O 1
ATOM 1331 N N . GLY B 1 2 ? 48.342 93.356 15.677 1.00 27.31 2 GLY B N 1
ATOM 1332 C CA . GLY B 1 2 ? 47.750 93.835 16.955 1.00 24.44 2 GLY B CA 1
ATOM 1333 C C . GLY B 1 2 ? 48.348 93.235 18.202 1.00 22.29 2 GLY B C 1
ATOM 1334 O O . GLY B 1 2 ? 47.617 93.034 19.172 1.00 21.14 2 GLY B O 1
ATOM 1335 N N . ASN B 1 3 ? 49.657 92.997 18.186 1.00 20.58 3 ASN B N 1
ATOM 1336 C CA . ASN B 1 3 ? 50.345 92.396 19.314 1.00 20.12 3 ASN B CA 1
ATOM 1337 C C . ASN B 1 3 ? 50.451 93.185 20.594 1.00 21.25 3 ASN B C 1
ATOM 1338 O O . ASN B 1 3 ? 50.707 92.597 21.641 1.00 23.32 3 ASN B O 1
ATOM 1343 N N . ILE B 1 4 ? 50.286 94.500 20.546 1.00 20.74 4 ILE B N 1
ATOM 1344 C CA . ILE B 1 4 ? 50.334 95.253 21.794 1.00 19.27 4 ILE B CA 1
ATOM 1345 C C . ILE B 1 4 ? 49.048 94.849 22.541 1.00 20.79 4 ILE B C 1
ATOM 1346 O O . ILE B 1 4 ? 49.043 94.630 23.759 1.00 21.31 4 ILE B O 1
ATOM 1351 N N . PHE B 1 5 ? 47.956 94.719 21.795 1.00 19.47 5 PHE B N 1
ATOM 1352 C CA . PHE B 1 5 ? 46.709 94.323 22.411 1.00 18.11 5 PHE B CA 1
ATOM 1353 C C . PHE B 1 5 ? 46.911 92.945 22.999 1.00 17.78 5 PHE B C 1
ATOM 1354 O O . PHE B 1 5 ? 46.532 92.699 24.141 1.00 19.53 5 PHE B O 1
ATOM 1362 N N . SER B 1 6 ? 47.513 92.049 22.228 1.00 15.94 6 SER B N 1
ATOM 1363 C CA . SER B 1 6 ? 47.722 90.700 22.723 1.00 17.97 6 SER B CA 1
ATOM 1364 C C . SER B 1 6 ? 48.591 90.703 23.983 1.00 17.59 6 SER B C 1
ATOM 1365 O O . SER B 1 6 ? 48.285 89.986 24.939 1.00 18.93 6 SER B O 1
ATOM 1368 N N . SER B 1 7 ? 49.654 91.514 24.001 1.00 17.12 7 SER B N 1
ATOM 1369 C CA . SER B 1 7 ? 50.526 91.603 25.184 1.00 17.72 7 SER B CA 1
ATOM 1370 C C . SER B 1 7 ? 49.709 92.089 26.381 1.00 18.44 7 SER B C 1
ATOM 1371 O O . SER B 1 7 ? 49.959 91.713 27.530 1.00 18.23 7 SER B O 1
ATOM 1374 N N . MET B 1 8 ? 48.737 92.947 26.116 1.00 18.88 8 MET B N 1
ATOM 1375 C CA . MET B 1 8 ? 47.891 93.445 27.192 1.00 20.08 8 MET B CA 1
ATOM 1376 C C . MET B 1 8 ? 47.028 92.296 27.747 1.00 19.72 8 MET B C 1
ATOM 1377 O O . MET B 1 8 ? 46.931 92.083 28.967 1.00 19.15 8 MET B O 1
ATOM 1382 N N . PHE B 1 9 ? 46.413 91.542 26.844 1.00 19.00 9 PHE B N 1
ATOM 1383 C CA . PHE B 1 9 ? 45.584 90.418 27.256 1.00 20.39 9 PHE B CA 1
ATOM 1384 C C . PHE B 1 9 ? 46.400 89.258 27.845 1.00 22.57 9 PHE B C 1
ATOM 1385 O O . PHE B 1 9 ? 45.865 88.385 28.554 1.00 24.36 9 PHE B O 1
ATOM 1393 N N . ASP B 1 10 ? 47.705 89.238 27.580 1.00 21.98 10 ASP B N 1
ATOM 1394 C CA . ASP B 1 10 ? 48.512 88.166 28.150 1.00 22.25 10 ASP B CA 1
ATOM 1395 C C . ASP B 1 10 ? 48.593 88.317 29.674 1.00 22.56 10 ASP B C 1
ATOM 1396 O O . ASP B 1 10 ? 48.961 87.387 30.395 1.00 23.86 10 ASP B O 1
ATOM 1401 N N . LYS B 1 11 ? 48.242 89.498 30.170 1.00 24.23 11 LYS B N 1
ATOM 1402 C CA . LYS B 1 11 ? 48.317 89.732 31.597 1.00 25.27 11 LYS B CA 1
ATOM 1403 C C . LYS B 1 11 ? 47.233 88.958 32.314 1.00 24.70 11 LYS B C 1
ATOM 1404 O O . LYS B 1 11 ? 47.216 88.890 33.534 1.00 28.81 11 LYS B O 1
ATOM 1410 N N . LEU B 1 12 ? 46.321 88.361 31.559 1.00 21.95 12 LEU B N 1
ATOM 1411 C CA . LEU B 1 12 ? 45.263 87.595 32.192 1.00 21.43 12 LEU B CA 1
ATOM 1412 C C . LEU B 1 12 ? 45.581 86.097 32.148 1.00 22.40 12 LEU B C 1
ATOM 1413 O O . LEU B 1 12 ? 44.774 85.246 32.530 1.00 20.88 12 LEU B O 1
ATOM 1418 N N . TRP B 1 13 ? 46.773 85.769 31.672 1.00 22.57 13 TRP B N 1
ATOM 1419 C CA . TRP B 1 13 ? 47.166 84.380 31.620 1.00 22.29 13 TRP B CA 1
ATOM 1420 C C . TRP B 1 13 ? 47.479 83.934 33.046 1.00 23.97 13 TRP B C 1
ATOM 1421 O O . TRP B 1 13 ? 48.161 84.645 33.794 1.00 23.90 13 TRP B O 1
ATOM 1432 N N . GLY B 1 14 ? 46.971 82.762 33.423 1.00 24.20 14 GLY B N 1
ATOM 1433 C CA . GLY B 1 14 ? 47.202 82.263 34.762 1.00 24.38 14 GLY B CA 1
ATOM 1434 C C . GLY B 1 14 ? 45.900 82.018 35.496 1.00 26.99 14 GLY B C 1
ATOM 1435 O O . GLY B 1 14 ? 45.869 81.237 36.442 1.00 28.50 14 GLY B O 1
ATOM 1436 N N . SER B 1 15 ? 44.835 82.688 35.079 1.00 28.77 15 SER B N 1
ATOM 1437 C CA . SER B 1 15 ? 43.530 82.499 35.707 1.00 31.95 15 SER B CA 1
ATOM 1438 C C . SER B 1 15 ? 43.225 80.997 35.723 1.00 34.71 15 SER B C 1
ATOM 1439 O O . SER B 1 15 ? 43.402 80.309 34.709 1.00 33.94 15 SER B O 1
ATOM 1442 N N . ASN B 1 16 ? 42.759 80.480 36.861 1.00 36.07 16 ASN B N 1
ATOM 1443 C CA . ASN B 1 16 ? 42.462 79.050 36.954 1.00 39.13 16 ASN B CA 1
ATOM 1444 C C . ASN B 1 16 ? 41.244 78.589 36.162 1.00 40.24 16 ASN B C 1
ATOM 1445 O O . ASN B 1 16 ? 40.885 77.408 36.205 1.00 42.95 16 ASN B O 1
ATOM 1450 N N . LYS B 1 17 ? 40.620 79.518 35.440 1.00 40.95 17 LYS B N 1
ATOM 1451 C CA . LYS B 1 17 ? 39.450 79.227 34.614 1.00 38.92 17 LYS B CA 1
ATOM 1452 C C . LYS B 1 17 ? 39.393 80.235 33.467 1.00 37.76 17 LYS B C 1
ATOM 1453 O O . LYS B 1 17 ? 39.612 81.433 33.668 1.00 37.50 17 LYS B O 1
ATOM 1455 N N . GLU B 1 18 ? 39.109 79.762 32.259 1.00 37.57 18 GLU B N 1
ATOM 1456 C CA . GLU B 1 18 ? 39.040 80.676 31.123 1.00 37.28 18 GLU B CA 1
ATOM 1457 C C . GLU B 1 18 ? 38.174 81.880 31.487 1.00 33.83 18 GLU B C 1
ATOM 1458 O O . GLU B 1 18 ? 37.086 81.717 32.058 1.00 33.71 18 GLU B O 1
ATOM 1464 N N . LEU B 1 19 ? 38.654 83.075 31.162 1.00 30.07 19 LEU B N 1
ATOM 1465 C CA . LEU B 1 19 ? 37.909 84.297 31.446 1.00 25.34 19 LEU B CA 1
ATOM 1466 C C . LEU B 1 19 ? 37.074 84.744 30.257 1.00 25.33 19 LEU B C 1
ATOM 1467 O O . LEU B 1 19 ? 37.427 84.497 29.085 1.00 24.66 19 LEU B O 1
ATOM 1472 N N . ARG B 1 20 ? 35.965 85.399 30.573 1.00 24.29 20 ARG B N 1
ATOM 1473 C CA . ARG B 1 20 ? 35.036 85.890 29.562 1.00 24.46 20 ARG B CA 1
ATOM 1474 C C . ARG B 1 20 ? 34.720 87.369 29.705 1.00 23.56 20 ARG B C 1
ATOM 1475 O O . ARG B 1 20 ? 34.477 87.852 30.804 1.00 22.63 20 ARG B O 1
ATOM 1483 N N . ILE B 1 21 ? 34.738 88.074 28.580 1.00 23.15 21 ILE B N 1
ATOM 1484 C CA . ILE B 1 21 ? 34.423 89.503 28.533 1.00 24.65 21 ILE B CA 1
ATOM 1485 C C . ILE B 1 21 ? 33.324 89.732 27.496 1.00 25.67 21 ILE B C 1
ATOM 1486 O O . ILE B 1 21 ? 33.405 89.261 26.354 1.00 24.19 21 ILE B O 1
ATOM 1491 N N . LEU B 1 22 ? 32.283 90.449 27.910 1.00 27.68 22 LEU B N 1
ATOM 1492 C CA . LEU B 1 22 ? 31.152 90.713 27.029 1.00 29.84 22 LEU B CA 1
ATOM 1493 C C . LEU B 1 22 ? 31.166 92.158 26.577 1.00 31.36 22 LEU B C 1
ATOM 1494 O O . LEU B 1 22 ? 31.274 93.085 27.400 1.00 32.17 22 LEU B O 1
ATOM 1499 N N . ILE B 1 23 ? 31.089 92.338 25.262 1.00 30.58 23 ILE B N 1
ATOM 1500 C CA . ILE B 1 23 ? 31.060 93.670 24.688 1.00 29.64 23 ILE B CA 1
ATOM 1501 C C . ILE B 1 23 ? 29.614 93.868 24.282 1.00 29.32 23 ILE B C 1
ATOM 1502 O O . ILE B 1 23 ? 29.157 93.295 23.289 1.00 28.20 23 ILE B O 1
ATOM 1507 N N . LEU B 1 24 ? 28.905 94.685 25.056 1.00 28.07 24 LEU B N 1
ATOM 1508 C CA . LEU B 1 24 ? 27.483 94.904 24.838 1.00 30.02 24 LEU B CA 1
ATOM 1509 C C . LEU B 1 24 ? 27.015 96.330 24.591 1.00 32.11 24 LEU B C 1
ATOM 1510 O O . LEU B 1 24 ? 27.743 97.295 24.829 1.00 34.01 24 LEU B O 1
ATOM 1515 N N . GLY B 1 25 ? 25.763 96.444 24.143 1.00 32.68 25 GLY B N 1
ATOM 1516 C CA . GLY B 1 25 ? 25.171 97.741 23.878 1.00 34.06 25 GLY B CA 1
ATOM 1517 C C . GLY B 1 25 ? 24.212 97.719 22.704 1.00 35.07 25 GLY B C 1
ATOM 1518 O O . GLY B 1 25 ? 24.167 96.734 21.955 1.00 35.02 25 GLY B O 1
ATOM 1519 N N . LEU B 1 26 ? 23.449 98.805 22.538 1.00 35.77 26 LEU B N 1
ATOM 1520 C CA . LEU B 1 26 ? 22.483 98.906 21.445 1.00 36.41 26 LEU B CA 1
ATOM 1521 C C . LEU B 1 26 ? 23.234 98.779 20.141 1.00 37.07 26 LEU B C 1
ATOM 1522 O O . LEU B 1 26 ? 24.386 99.190 20.071 1.00 38.46 26 LEU B O 1
ATOM 1527 N N . ASP B 1 27 ? 22.609 98.208 19.117 1.00 38.82 27 ASP B N 1
ATOM 1528 C CA . ASP B 1 27 ? 23.300 98.077 17.832 1.00 40.63 27 ASP B CA 1
ATOM 1529 C C . ASP B 1 27 ? 23.740 99.462 17.348 1.00 40.43 27 ASP B C 1
ATOM 1530 O O . ASP B 1 27 ? 23.199 100.494 17.775 1.00 39.19 27 ASP B O 1
ATOM 1535 N N . GLY B 1 28 ? 24.733 99.481 16.463 1.00 40.96 28 GLY B N 1
ATOM 1536 C CA . GLY B 1 28 ? 25.231 100.737 15.949 1.00 42.48 28 GLY B CA 1
ATOM 1537 C C . GLY B 1 28 ? 26.219 101.428 16.874 1.00 42.89 28 GLY B C 1
ATOM 1538 O O . GLY B 1 28 ? 26.934 102.323 16.435 1.00 44.83 28 GLY B O 1
ATOM 1539 N N . ALA B 1 29 ? 26.273 101.031 18.144 1.00 42.23 29 ALA B N 1
ATOM 1540 C CA . ALA B 1 29 ? 27.203 101.660 19.083 1.00 43.22 29 ALA B CA 1
ATOM 1541 C C . ALA B 1 29 ? 28.654 101.485 18.656 1.00 43.63 29 ALA B C 1
ATOM 1542 O O . ALA B 1 29 ? 29.525 102.253 19.079 1.00 44.61 29 ALA B O 1
ATOM 1544 N N . GLY B 1 30 ? 28.914 100.471 17.829 1.00 41.50 30 GLY B N 1
ATOM 1545 C CA . GLY B 1 30 ? 30.267 100.231 17.362 1.00 39.02 30 GLY B CA 1
ATOM 1546 C C . GLY B 1 30 ? 30.996 99.091 18.061 1.00 38.50 30 GLY B C 1
ATOM 1547 O O . GLY B 1 30 ? 32.230 99.044 18.102 1.00 39.55 30 GLY B O 1
ATOM 1548 N N . LYS B 1 31 ? 30.230 98.163 18.611 1.00 35.69 31 LYS B N 1
ATOM 1549 C CA . LYS B 1 31 ? 30.813 97.032 19.303 1.00 31.46 31 LYS B CA 1
ATOM 1550 C C . LYS B 1 31 ? 31.659 96.190 18.359 1.00 29.93 31 LYS B C 1
ATOM 1551 O O . LYS B 1 31 ? 32.832 95.947 18.620 1.00 28.59 31 LYS B O 1
ATOM 1557 N N . THR B 1 32 ? 31.068 95.745 17.260 1.00 29.91 32 THR B N 1
ATOM 1558 C CA . THR B 1 32 ? 31.805 94.944 16.289 1.00 31.71 32 THR B CA 1
ATOM 1559 C C . THR B 1 32 ? 33.135 95.600 15.949 1.00 31.19 32 THR B C 1
ATOM 1560 O O . THR B 1 32 ? 34.188 94.966 16.026 1.00 32.73 32 THR B O 1
ATOM 1564 N N . THR B 1 33 ? 33.079 96.863 15.555 1.00 30.46 33 THR B N 1
ATOM 1565 C CA . THR B 1 33 ? 34.296 97.593 15.212 1.00 31.38 33 THR B CA 1
ATOM 1566 C C . THR B 1 33 ? 35.388 97.383 16.284 1.00 30.44 33 THR B C 1
ATOM 1567 O O . THR B 1 33 ? 36.507 96.953 15.962 1.00 30.06 33 THR B O 1
ATOM 1571 N N . ILE B 1 34 ? 35.061 97.659 17.542 1.00 26.74 34 ILE B N 1
ATOM 1572 C CA . ILE B 1 34 ? 36.023 97.483 18.615 1.00 23.68 34 ILE B CA 1
ATOM 1573 C C . ILE B 1 34 ? 36.602 96.084 18.584 1.00 25.72 34 ILE B C 1
ATOM 1574 O O . ILE B 1 34 ? 37.809 95.905 18.675 1.00 25.46 34 ILE B O 1
ATOM 1579 N N . LEU B 1 35 ? 35.740 95.076 18.447 1.00 27.46 35 LEU B N 1
ATOM 1580 C CA . LEU B 1 35 ? 36.223 93.698 18.427 1.00 28.63 35 LEU B CA 1
ATOM 1581 C C . LEU B 1 35 ? 37.226 93.456 17.306 1.00 29.88 35 LEU B C 1
ATOM 1582 O O . LEU B 1 35 ? 38.281 92.848 17.509 1.00 31.36 35 LEU B O 1
ATOM 1587 N N . TYR B 1 36 ? 36.901 93.914 16.109 1.00 31.04 36 TYR B N 1
ATOM 1588 C CA . TYR B 1 36 ? 37.819 93.704 15.012 1.00 33.17 36 TYR B CA 1
ATOM 1589 C C . TYR B 1 36 ? 39.032 94.589 15.184 1.00 34.09 36 TYR B C 1
ATOM 1590 O O . TYR B 1 36 ? 40.104 94.304 14.654 1.00 37.69 36 TYR B O 1
ATOM 1599 N N . ARG B 1 37 ? 38.876 95.664 15.940 1.00 31.41 37 ARG B N 1
ATOM 1600 C CA . ARG B 1 37 ? 39.997 96.560 16.140 1.00 30.20 37 ARG B CA 1
ATOM 1601 C C . ARG B 1 37 ? 41.194 95.836 16.745 1.00 29.19 37 ARG B C 1
ATOM 1602 O O . ARG B 1 37 ? 42.338 96.093 16.368 1.00 29.99 37 ARG B O 1
ATOM 1610 N N . LEU B 1 38 ? 40.915 94.922 17.678 1.00 27.75 38 LEU B N 1
ATOM 1611 C CA . LEU B 1 38 ? 41.950 94.168 18.386 1.00 24.21 38 LEU B CA 1
ATOM 1612 C C . LEU B 1 38 ? 42.935 93.413 17.524 1.00 24.86 38 LEU B C 1
ATOM 1613 O O . LEU B 1 38 ? 44.113 93.324 17.846 1.00 26.35 38 LEU B O 1
ATOM 1618 N N . GLN B 1 39 ? 42.462 92.838 16.426 1.00 26.49 39 GLN B N 1
ATOM 1619 C CA . GLN B 1 39 ? 43.365 92.117 15.545 1.00 29.64 39 GLN B CA 1
ATOM 1620 C C . GLN B 1 39 ? 44.210 91.020 16.236 1.00 29.61 39 GLN B C 1
ATOM 1621 O O . GLN B 1 39 ? 45.410 90.883 15.998 1.00 27.86 39 GLN B O 1
ATOM 1627 N N . ILE B 1 40 ? 43.572 90.236 17.093 1.00 30.40 40 ILE B N 1
ATOM 1628 C CA . ILE B 1 40 ? 44.259 89.144 17.775 1.00 29.88 40 ILE B CA 1
ATOM 1629 C C . ILE B 1 40 ? 43.369 87.913 17.684 1.00 32.43 40 ILE B C 1
ATOM 1630 O O . ILE B 1 40 ? 42.208 88.021 17.277 1.00 34.83 40 ILE B O 1
ATOM 1635 N N . GLY B 1 41 ? 43.900 86.748 18.048 1.00 33.99 41 GLY B N 1
ATOM 1636 C CA . GLY B 1 41 ? 43.095 85.534 17.995 1.00 37.42 41 GLY B CA 1
ATOM 1637 C C . GLY B 1 41 ? 42.108 85.429 16.825 1.00 39.64 41 GLY B C 1
ATOM 1638 O O . GLY B 1 41 ? 42.215 86.147 15.821 1.00 41.15 41 GLY B O 1
ATOM 1639 N N . GLU B 1 42 ? 41.116 84.546 16.947 1.00 41.57 42 GLU B N 1
ATOM 1640 C CA . GLU B 1 42 ? 40.141 84.355 15.866 1.00 43.83 42 GLU B CA 1
ATOM 1641 C C . GLU B 1 42 ? 38.700 84.680 16.266 1.00 44.49 42 GLU B C 1
ATOM 1642 O O . GLU B 1 42 ? 38.293 84.470 17.422 1.00 44.77 42 GLU B O 1
ATOM 1644 N N . VAL B 1 43 ? 37.925 85.182 15.305 1.00 43.12 43 VAL B N 1
ATOM 1645 C CA . VAL B 1 43 ? 36.530 85.529 15.563 1.00 43.54 43 VAL B CA 1
ATOM 1646 C C . VAL B 1 43 ? 35.590 84.642 14.751 1.00 43.79 43 VAL B C 1
ATOM 1647 O O . VAL B 1 43 ? 35.840 84.401 13.576 1.00 45.84 43 VAL B O 1
ATOM 1651 N N . VAL B 1 44 ? 34.517 84.161 15.370 1.00 43.33 44 VAL B N 1
ATOM 1652 C CA . VAL B 1 44 ? 33.547 83.308 14.686 1.00 42.17 44 VAL B CA 1
ATOM 1653 C C . VAL B 1 44 ? 32.131 83.697 15.114 1.00 43.98 44 VAL B C 1
ATOM 1654 O O . VAL B 1 44 ? 31.862 83.922 16.307 1.00 43.81 44 VAL B O 1
ATOM 1658 N N . THR B 1 45 ? 31.231 83.774 14.139 1.00 46.28 45 THR B N 1
ATOM 1659 C CA . THR B 1 45 ? 29.842 84.139 14.402 1.00 47.91 45 THR B CA 1
ATOM 1660 C C . THR B 1 45 ? 28.978 82.915 14.585 1.00 45.74 45 THR B C 1
ATOM 1661 O O . THR B 1 45 ? 29.086 81.953 13.832 1.00 45.05 45 THR B O 1
ATOM 1665 N N . THR B 1 46 ? 28.110 82.965 15.582 1.00 45.91 46 THR B N 1
ATOM 1666 C CA . THR B 1 46 ? 27.229 81.846 15.856 1.00 48.32 46 THR B CA 1
ATOM 1667 C C . THR B 1 46 ? 25.813 82.295 16.219 1.00 52.36 46 THR B C 1
ATOM 1668 O O . THR B 1 46 ? 25.608 83.401 16.731 1.00 53.62 46 THR B O 1
ATOM 1672 N N . LYS B 1 47 ? 24.841 81.431 15.931 1.00 55.45 47 LYS B N 1
ATOM 1673 C CA . LYS B 1 47 ? 23.435 81.719 16.205 1.00 56.96 47 LYS B CA 1
ATOM 1674 C C . LYS B 1 47 ? 22.839 80.661 17.136 1.00 57.05 47 LYS B C 1
ATOM 1675 O O . LYS B 1 47 ? 22.011 79.839 16.725 1.00 55.28 47 LYS B O 1
ATOM 1677 N N . PRO B 1 48 ? 23.260 80.682 18.417 1.00 58.18 48 PRO B N 1
ATOM 1678 C CA . PRO B 1 48 ? 22.776 79.727 19.425 1.00 61.17 48 PRO B CA 1
ATOM 1679 C C . PRO B 1 48 ? 21.244 79.548 19.441 1.00 63.85 48 PRO B C 1
ATOM 1680 O O . PRO B 1 48 ? 20.741 78.425 19.336 1.00 66.18 48 PRO B O 1
ATOM 1684 N N . THR B 1 49 ? 20.505 80.644 19.581 1.00 64.75 49 THR B N 1
ATOM 1685 C CA . THR B 1 49 ? 19.051 80.572 19.578 1.00 65.77 49 THR B CA 1
ATOM 1686 C C . THR B 1 49 ? 18.614 81.198 18.249 1.00 67.17 49 THR B C 1
ATOM 1687 O O . THR B 1 49 ? 19.462 81.530 17.421 1.00 66.53 49 THR B O 1
ATOM 1691 N N . ILE B 1 50 ? 17.313 81.323 18.021 1.00 69.91 50 ILE B N 1
ATOM 1692 C CA . ILE B 1 50 ? 16.827 81.939 16.793 1.00 72.62 50 ILE B CA 1
ATOM 1693 C C . ILE B 1 50 ? 16.813 83.462 16.979 1.00 73.28 50 ILE B C 1
ATOM 1694 O O . ILE B 1 50 ? 16.595 83.955 18.095 1.00 73.72 50 ILE B O 1
ATOM 1699 N N . GLY B 1 51 ? 17.052 84.197 15.898 1.00 73.50 51 GLY B N 1
ATOM 1700 C CA . GLY B 1 51 ? 17.055 85.650 15.987 1.00 74.43 51 GLY B CA 1
ATOM 1701 C C . GLY B 1 51 ? 17.996 86.139 17.073 1.00 73.99 51 GLY B C 1
ATOM 1702 O O . GLY B 1 51 ? 17.647 86.997 17.891 1.00 74.47 51 GLY B O 1
ATOM 1703 N N . PHE B 1 52 ? 19.195 85.569 17.083 1.00 72.86 52 PHE B N 1
ATOM 1704 C CA . PHE B 1 52 ? 20.214 85.929 18.058 1.00 70.34 52 PHE B CA 1
ATOM 1705 C C . PHE B 1 52 ? 21.586 85.544 17.513 1.00 67.28 52 PHE B C 1
ATOM 1706 O O . PHE B 1 52 ? 21.858 84.365 17.290 1.00 66.51 52 PHE B O 1
ATOM 1714 N N . ASN B 1 53 ? 22.441 86.539 17.314 1.00 63.87 53 ASN B N 1
ATOM 1715 C CA . ASN B 1 53 ? 23.773 86.302 16.771 1.00 60.77 53 ASN B CA 1
ATOM 1716 C C . ASN B 1 53 ? 24.906 86.832 17.622 1.00 58.52 53 ASN B C 1
ATOM 1717 O O . ASN B 1 53 ? 25.001 88.037 17.876 1.00 58.74 53 ASN B O 1
ATOM 1722 N N . VAL B 1 54 ? 25.772 85.915 18.045 1.00 54.87 54 VAL B N 1
ATOM 1723 C CA . VAL B 1 54 ? 26.921 86.261 18.861 1.00 50.77 54 VAL B CA 1
ATOM 1724 C C . VAL B 1 54 ? 28.222 86.137 18.075 1.00 50.20 54 VAL B C 1
ATOM 1725 O O . VAL B 1 54 ? 28.472 85.148 17.384 1.00 49.38 54 VAL B O 1
ATOM 1729 N N . GLU B 1 55 ? 29.032 87.181 18.163 1.00 50.28 55 GLU B N 1
ATOM 1730 C CA . GLU B 1 55 ? 30.324 87.201 17.510 1.00 48.83 55 GLU B CA 1
ATOM 1731 C C . GLU B 1 55 ? 31.325 86.969 18.647 1.00 47.10 55 GLU B C 1
ATOM 1732 O O . GLU B 1 55 ? 31.363 87.726 19.630 1.00 45.79 55 GLU B O 1
ATOM 1738 N N . THR B 1 56 ? 32.118 85.909 18.516 1.00 45.43 56 THR B N 1
ATOM 1739 C CA . THR B 1 56 ? 33.071 85.541 19.550 1.00 42.80 56 THR B CA 1
ATOM 1740 C C . THR B 1 56 ? 34.523 85.573 19.131 1.00 39.42 56 THR B C 1
ATOM 1741 O O . THR B 1 56 ? 34.927 84.951 18.154 1.00 38.82 56 THR B O 1
ATOM 1745 N N . LEU B 1 57 ? 35.316 86.321 19.890 1.00 36.42 57 LEU B N 1
ATOM 1746 C CA . LEU B 1 57 ? 36.739 86.399 19.635 1.00 34.27 57 LEU B CA 1
ATOM 1747 C C . LEU B 1 57 ? 37.385 85.567 20.736 1.00 33.35 57 LEU B C 1
ATOM 1748 O O . LEU B 1 57 ? 37.187 85.805 21.935 1.00 33.15 57 LEU B O 1
ATOM 1753 N N . SER B 1 58 ? 38.151 84.576 20.311 1.00 32.47 58 SER B N 1
ATOM 1754 C CA . SER B 1 58 ? 38.803 83.668 21.235 1.00 30.56 58 SER B CA 1
ATOM 1755 C C . SER B 1 58 ? 40.289 83.910 21.230 1.00 27.27 58 SER B C 1
ATOM 1756 O O . SER B 1 58 ? 40.948 83.711 20.201 1.00 26.04 58 SER B O 1
ATOM 1759 N N . TYR B 1 59 ? 40.811 84.341 22.376 1.00 24.42 59 TYR B N 1
ATOM 1760 C CA . TYR B 1 59 ? 42.233 84.606 22.492 1.00 23.01 59 TYR B CA 1
ATOM 1761 C C . TYR B 1 59 ? 42.842 83.881 23.663 1.00 23.76 59 TYR B C 1
ATOM 1762 O O . TYR B 1 59 ? 42.417 84.058 24.796 1.00 22.37 59 TYR B O 1
ATOM 1771 N N . LYS B 1 60 ? 43.848 83.060 23.350 1.00 24.55 60 LYS B N 1
ATOM 1772 C CA . LYS B 1 60 ? 44.611 82.268 24.309 1.00 23.83 60 LYS B CA 1
ATOM 1773 C C . LYS B 1 60 ? 44.124 82.376 25.742 1.00 23.68 60 LYS B C 1
ATOM 1774 O O . LYS B 1 60 ? 44.739 83.072 26.542 1.00 29.67 60 LYS B O 1
ATOM 1776 N N . ASN B 1 61 ? 43.031 81.693 26.107 1.00 19.37 61 ASN B N 1
ATOM 1777 C CA . ASN B 1 61 ? 42.576 81.689 27.497 1.00 20.12 61 ASN B CA 1
ATOM 1778 C C . ASN B 1 61 ? 41.474 82.716 27.813 1.00 20.88 61 ASN B C 1
ATOM 1779 O O . ASN B 1 61 ? 40.956 82.721 28.920 1.00 19.32 61 ASN B O 1
ATOM 1784 N N . LEU B 1 62 ? 41.106 83.562 26.864 1.00 22.69 62 LEU B N 1
ATOM 1785 C CA . LEU B 1 62 ? 40.056 84.579 27.068 1.00 20.80 62 LEU B CA 1
ATOM 1786 C C . LEU B 1 62 ? 38.976 84.432 25.993 1.00 20.78 62 LEU B C 1
ATOM 1787 O O . LEU B 1 62 ? 39.238 83.962 24.876 1.00 19.03 62 LEU B O 1
ATOM 1792 N N . LYS B 1 63 ? 37.759 84.842 26.325 1.00 20.98 63 LYS B N 1
ATOM 1793 C CA . LYS B 1 63 ? 36.672 84.798 25.353 1.00 22.27 63 LYS B CA 1
ATOM 1794 C C . LYS B 1 63 ? 36.015 86.160 25.324 1.00 20.35 63 LYS B C 1
ATOM 1795 O O . LYS B 1 63 ? 35.673 86.709 26.369 1.00 19.12 63 LYS B O 1
ATOM 1801 N N . LEU B 1 64 ? 35.863 86.715 24.131 1.00 18.56 64 LEU B N 1
ATOM 1802 C CA . LEU B 1 64 ? 35.219 88.005 23.978 1.00 19.42 64 LEU B CA 1
ATOM 1803 C C . LEU B 1 64 ? 33.928 87.743 23.230 1.00 21.47 64 LEU B C 1
ATOM 1804 O O . LEU B 1 64 ? 33.925 87.160 22.135 1.00 21.08 64 LEU B O 1
ATOM 1809 N N . ASN B 1 65 ? 32.823 88.149 23.826 1.00 23.76 65 ASN B N 1
ATOM 1810 C CA . ASN B 1 65 ? 31.541 87.922 23.192 1.00 26.75 65 ASN B CA 1
ATOM 1811 C C . ASN B 1 65 ? 30.812 89.225 22.945 1.00 29.39 65 ASN B C 1
ATOM 1812 O O . ASN B 1 65 ? 30.709 90.086 23.841 1.00 30.47 65 ASN B O 1
ATOM 1817 N N . VAL B 1 66 ? 30.304 89.370 21.720 1.00 30.16 66 VAL B N 1
ATOM 1818 C CA . VAL B 1 66 ? 29.571 90.578 21.363 1.00 33.00 66 VAL B CA 1
ATOM 1819 C C . VAL B 1 66 ? 28.222 90.320 20.706 1.00 33.88 66 VAL B C 1
ATOM 1820 O O . VAL B 1 66 ? 28.135 89.668 19.660 1.00 32.50 66 VAL B O 1
ATOM 1824 N N . TRP B 1 67 ? 27.168 90.837 21.333 1.00 35.24 67 TRP B N 1
ATOM 1825 C CA . TRP B 1 67 ? 25.824 90.721 20.786 1.00 36.15 67 TRP B CA 1
ATOM 1826 C C . TRP B 1 67 ? 25.056 92.001 21.124 1.00 38.51 67 TRP B C 1
ATOM 1827 O O . TRP B 1 67 ? 25.315 92.634 22.155 1.00 38.55 67 TRP B O 1
ATOM 1838 N N . ASP B 1 68 ? 24.130 92.378 20.238 1.00 41.60 68 ASP B N 1
ATOM 1839 C CA . ASP B 1 68 ? 23.319 93.592 20.402 1.00 43.82 68 ASP B CA 1
ATOM 1840 C C . ASP B 1 68 ? 22.204 93.488 21.447 1.00 44.34 68 ASP B C 1
ATOM 1841 O O . ASP B 1 68 ? 21.575 92.446 21.611 1.00 43.89 68 ASP B O 1
ATOM 1846 N N . LEU B 1 69 ? 21.969 94.587 22.154 1.00 46.53 69 LEU B N 1
ATOM 1847 C CA . LEU B 1 69 ? 20.941 94.631 23.187 1.00 50.44 69 LEU B CA 1
ATOM 1848 C C . LEU B 1 69 ? 19.684 95.353 22.711 1.00 55.24 69 LEU B C 1
ATOM 1849 O O . LEU B 1 69 ? 19.764 96.347 21.984 1.00 57.24 69 LEU B O 1
ATOM 1854 N N . GLY B 1 70 ? 18.521 94.849 23.132 1.00 58.50 70 GLY B N 1
ATOM 1855 C CA . GLY B 1 70 ? 17.257 95.457 22.751 1.00 59.60 70 GLY B CA 1
ATOM 1856 C C . GLY B 1 70 ? 16.511 94.635 21.716 1.00 60.26 70 GLY B C 1
ATOM 1857 O O . GLY B 1 70 ? 16.034 95.162 20.708 1.00 60.88 70 GLY B O 1
ATOM 1858 N N . ILE B 1 75 ? 15.764 90.786 27.546 1.00 83.83 75 ILE B N 1
ATOM 1859 C CA . ILE B 1 75 ? 16.944 90.038 27.977 1.00 85.08 75 ILE B CA 1
ATOM 1860 C C . ILE B 1 75 ? 16.740 88.517 27.916 1.00 85.02 75 ILE B C 1
ATOM 1861 O O . ILE B 1 75 ? 16.835 87.831 28.938 1.00 84.52 75 ILE B O 1
ATOM 1863 N N . ARG B 1 76 ? 16.475 88.007 26.716 1.00 85.01 76 ARG B N 1
ATOM 1864 C CA . ARG B 1 76 ? 16.251 86.579 26.476 1.00 84.53 76 ARG B CA 1
ATOM 1865 C C . ARG B 1 76 ? 17.261 85.691 27.215 1.00 82.81 76 ARG B C 1
ATOM 1866 O O . ARG B 1 76 ? 18.456 85.758 26.967 1.00 82.51 76 ARG B O 1
ATOM 1874 N N . PRO B 1 77 ? 16.774 84.832 28.124 1.00 81.69 77 PRO B N 1
ATOM 1875 C CA . PRO B 1 77 ? 17.580 83.911 28.933 1.00 80.17 77 PRO B CA 1
ATOM 1876 C C . PRO B 1 77 ? 18.631 83.068 28.223 1.00 77.91 77 PRO B C 1
ATOM 1877 O O . PRO B 1 77 ? 19.405 82.385 28.890 1.00 77.83 77 PRO B O 1
ATOM 1881 N N . TYR B 1 78 ? 18.668 83.097 26.892 1.00 74.19 78 TYR B N 1
ATOM 1882 C CA . TYR B 1 78 ? 19.684 82.333 26.175 1.00 70.20 78 TYR B CA 1
ATOM 1883 C C . TYR B 1 78 ? 21.050 82.948 26.523 1.00 67.86 78 TYR B C 1
ATOM 1884 O O . TYR B 1 78 ? 22.087 82.300 26.416 1.00 67.98 78 TYR B O 1
ATOM 1886 N N . TRP B 1 79 ? 21.031 84.203 26.970 1.00 64.79 79 TRP B N 1
ATOM 1887 C CA . TRP B 1 79 ? 22.251 84.912 27.350 1.00 60.52 79 TRP B CA 1
ATOM 1888 C C . TRP B 1 79 ? 22.778 84.480 28.702 1.00 60.16 79 TRP B C 1
ATOM 1889 O O . TRP B 1 79 ? 23.979 84.352 28.873 1.00 62.82 79 TRP B O 1
ATOM 1900 N N . ARG B 1 80 ? 21.888 84.303 29.668 1.00 59.12 80 ARG B N 1
ATOM 1901 C CA . ARG B 1 80 ? 22.285 83.889 31.016 1.00 58.87 80 ARG B CA 1
ATOM 1902 C C . ARG B 1 80 ? 23.431 82.877 31.019 1.00 58.51 80 ARG B C 1
ATOM 1903 O O . ARG B 1 80 ? 24.144 82.707 31.976 1.00 57.54 80 ARG B O 1
ATOM 1905 N N . CYS B 1 81 ? 23.597 82.238 29.893 1.00 58.42 81 CYS B N 1
ATOM 1906 C CA . CYS B 1 81 ? 24.567 81.171 29.608 1.00 59.68 81 CYS B CA 1
ATOM 1907 C C . CYS B 1 81 ? 25.992 81.726 29.684 1.00 56.99 81 CYS B C 1
ATOM 1908 O O . CYS B 1 81 ? 26.947 80.908 29.813 1.00 57.23 81 CYS B O 1
ATOM 1911 N N . TYR B 1 82 ? 26.185 82.992 29.448 1.00 54.71 82 TYR B N 1
ATOM 1912 C CA . TYR B 1 82 ? 27.510 83.586 29.393 1.00 51.76 82 TYR B CA 1
ATOM 1913 C C . TYR B 1 82 ? 27.919 84.310 30.663 1.00 51.64 82 TYR B C 1
ATOM 1914 O O . TYR B 1 82 ? 29.107 84.500 30.917 1.00 52.56 82 TYR B O 1
ATOM 1923 N N . TYR B 1 83 ? 26.946 84.702 31.471 1.00 51.83 83 TYR B N 1
ATOM 1924 C CA . TYR B 1 83 ? 27.239 85.443 32.696 1.00 53.12 83 TYR B CA 1
ATOM 1925 C C . TYR B 1 83 ? 28.079 84.701 33.730 1.00 52.56 83 TYR B C 1
ATOM 1926 O O . TYR B 1 83 ? 28.686 85.316 34.609 1.00 52.57 83 TYR B O 1
ATOM 1935 N N . ALA B 1 84 ? 28.106 83.383 33.628 1.00 53.05 84 ALA B N 1
ATOM 1936 C CA . ALA B 1 84 ? 28.870 82.556 34.555 1.00 52.83 84 ALA B CA 1
ATOM 1937 C C . ALA B 1 84 ? 30.340 82.984 34.695 1.00 52.66 84 ALA B C 1
ATOM 1938 O O . ALA B 1 84 ? 30.757 83.526 35.727 1.00 54.29 84 ALA B O 1
ATOM 1940 N N . ASP B 1 85 ? 31.122 82.719 33.651 1.00 50.34 85 ASP B N 1
ATOM 1941 C CA . ASP B 1 85 ? 32.542 83.040 33.649 1.00 47.73 85 ASP B CA 1
ATOM 1942 C C . ASP B 1 85 ? 32.881 84.488 33.279 1.00 45.02 85 ASP B C 1
ATOM 1943 O O . ASP B 1 85 ? 34.054 84.868 33.231 1.00 44.49 85 ASP B O 1
ATOM 1948 N N . THR B 1 86 ? 31.855 85.298 33.031 1.00 41.35 86 THR B N 1
ATOM 1949 C CA . THR B 1 86 ? 32.049 86.704 32.684 1.00 36.84 86 THR B CA 1
ATOM 1950 C C . THR B 1 86 ? 32.805 87.480 33.757 1.00 33.26 86 THR B C 1
ATOM 1951 O O . THR B 1 86 ? 32.373 87.546 34.907 1.00 32.93 86 THR B O 1
ATOM 1955 N N . ALA B 1 87 ? 33.914 88.097 33.355 1.00 30.15 87 ALA B N 1
ATOM 1956 C CA . ALA B 1 87 ? 34.771 88.857 34.267 1.00 28.29 87 ALA B CA 1
ATOM 1957 C C . ALA B 1 87 ? 34.496 90.332 34.203 1.00 27.24 87 ALA B C 1
ATOM 1958 O O . ALA B 1 87 ? 34.851 91.075 35.116 1.00 28.15 87 ALA B O 1
ATOM 1960 N N . ALA B 1 88 ? 33.891 90.760 33.116 1.00 24.83 88 ALA B N 1
ATOM 1961 C CA . ALA B 1 88 ? 33.586 92.159 32.962 1.00 25.08 88 ALA B CA 1
ATOM 1962 C C . ALA B 1 88 ? 32.803 92.364 31.696 1.00 28.05 88 ALA B C 1
ATOM 1963 O O . ALA B 1 88 ? 32.752 91.492 30.818 1.00 29.88 88 ALA B O 1
ATOM 1965 N N . VAL B 1 89 ? 32.183 93.530 31.612 1.00 27.61 89 VAL B N 1
ATOM 1966 C CA . VAL B 1 89 ? 31.412 93.874 30.445 1.00 25.70 89 VAL B CA 1
ATOM 1967 C C . VAL B 1 89 ? 31.879 95.244 29.959 1.00 26.35 89 VAL B C 1
ATOM 1968 O O . VAL B 1 89 ? 32.110 96.179 30.740 1.00 28.01 89 VAL B O 1
ATOM 1972 N N . ILE B 1 90 ? 32.065 95.324 28.655 1.00 26.46 90 ILE B N 1
ATOM 1973 C CA . ILE B 1 90 ? 32.473 96.546 28.011 1.00 27.70 90 ILE B CA 1
ATOM 1974 C C . ILE B 1 90 ? 31.196 97.087 27.401 1.00 28.40 90 ILE B C 1
ATOM 1975 O O . ILE B 1 90 ? 30.643 96.491 26.474 1.00 27.46 90 ILE B O 1
ATOM 1980 N N . PHE B 1 91 ? 30.702 98.201 27.937 1.00 30.03 91 PHE B N 1
ATOM 1981 C CA . PHE B 1 91 ? 29.466 98.768 27.415 1.00 32.47 91 PHE B CA 1
ATOM 1982 C C . PHE B 1 91 ? 29.712 99.868 26.391 1.00 32.82 91 PHE B C 1
ATOM 1983 O O . PHE B 1 91 ? 30.185 100.956 26.728 1.00 32.96 91 PHE B O 1
ATOM 1991 N N . VAL B 1 92 ? 29.383 99.569 25.139 1.00 33.63 92 VAL B N 1
ATOM 1992 C CA . VAL B 1 92 ? 29.570 100.494 24.026 1.00 36.11 92 VAL B CA 1
ATOM 1993 C C . VAL B 1 92 ? 28.309 101.316 23.797 1.00 40.36 92 VAL B C 1
ATOM 1994 O O . VAL B 1 92 ? 27.251 100.765 23.499 1.00 42.10 92 VAL B O 1
ATOM 1998 N N . VAL B 1 93 ? 28.437 102.639 23.916 1.00 43.25 93 VAL B N 1
ATOM 1999 C CA . VAL B 1 93 ? 27.321 103.571 23.742 1.00 41.91 93 VAL B CA 1
ATOM 2000 C C . VAL B 1 93 ? 27.590 104.540 22.613 1.00 41.76 93 VAL B C 1
ATOM 2001 O O . VAL B 1 93 ? 28.636 105.187 22.594 1.00 42.71 93 VAL B O 1
ATOM 2005 N N . ASP B 1 94 ? 26.655 104.647 21.674 1.00 42.48 94 ASP B N 1
ATOM 2006 C CA . ASP B 1 94 ? 26.843 105.589 20.569 1.00 44.31 94 ASP B CA 1
ATOM 2007 C C . ASP B 1 94 ? 26.544 107.000 21.069 1.00 45.42 94 ASP B C 1
ATOM 2008 O O . ASP B 1 94 ? 25.398 107.327 21.335 1.00 47.77 94 ASP B O 1
ATOM 2013 N N . SER B 1 95 ? 27.569 107.843 21.160 1.00 46.59 95 SER B N 1
ATOM 2014 C CA . SER B 1 95 ? 27.407 109.204 21.678 1.00 48.06 95 SER B CA 1
ATOM 2015 C C . SER B 1 95 ? 26.652 110.211 20.798 1.00 48.14 95 SER B C 1
ATOM 2016 O O . SER B 1 95 ? 26.367 111.331 21.236 1.00 47.22 95 SER B O 1
ATOM 2019 N N . THR B 1 96 ? 26.325 109.814 19.571 1.00 48.15 96 THR B N 1
ATOM 2020 C CA . THR B 1 96 ? 25.598 110.679 18.648 1.00 49.34 96 THR B CA 1
ATOM 2021 C C . THR B 1 96 ? 24.206 110.121 18.410 1.00 52.92 96 THR B C 1
ATOM 2022 O O . THR B 1 96 ? 23.735 110.049 17.268 1.00 52.97 96 THR B O 1
ATOM 2026 N N . ASP B 1 97 ? 23.558 109.710 19.495 1.00 55.26 97 ASP B N 1
ATOM 2027 C CA . ASP B 1 97 ? 22.212 109.161 19.423 1.00 57.70 97 ASP B CA 1
ATOM 2028 C C . ASP B 1 97 ? 21.510 109.467 20.740 1.00 59.31 97 ASP B C 1
ATOM 2029 O O . ASP B 1 97 ? 21.276 108.577 21.564 1.00 59.28 97 ASP B O 1
ATOM 2034 N N . LYS B 1 98 ? 21.183 110.743 20.928 1.00 61.12 98 LYS B N 1
ATOM 2035 C CA . LYS B 1 98 ? 20.526 111.193 22.148 1.00 63.57 98 LYS B CA 1
ATOM 2036 C C . LYS B 1 98 ? 19.171 110.517 22.361 1.00 65.07 98 LYS B C 1
ATOM 2037 O O . LYS B 1 98 ? 18.682 110.433 23.493 1.00 64.73 98 LYS B O 1
ATOM 2039 N N . ASP B 1 99 ? 18.571 110.029 21.276 1.00 66.15 99 ASP B N 1
ATOM 2040 C CA . ASP B 1 99 ? 17.274 109.357 21.359 1.00 66.32 99 ASP B CA 1
ATOM 2041 C C . ASP B 1 99 ? 17.394 108.070 22.190 1.00 63.98 99 ASP B C 1
ATOM 2042 O O . ASP B 1 99 ? 17.042 108.029 23.377 1.00 63.82 99 ASP B O 1
ATOM 2047 N N . ARG B 1 100 ? 17.909 107.031 21.542 1.00 60.30 100 ARG B N 1
ATOM 2048 C CA . ARG B 1 100 ? 18.087 105.725 22.147 1.00 55.69 100 ARG B CA 1
ATOM 2049 C C . ARG B 1 100 ? 18.890 105.782 23.428 1.00 54.19 100 ARG B C 1
ATOM 2050 O O . ARG B 1 100 ? 18.880 104.835 24.200 1.00 53.18 100 ARG B O 1
ATOM 2058 N N . MET B 1 101 ? 19.574 106.906 23.656 1.00 53.84 101 MET B N 1
ATOM 2059 C CA . MET B 1 101 ? 20.391 107.100 24.853 1.00 54.54 101 MET B CA 1
ATOM 2060 C C . MET B 1 101 ? 19.623 106.612 26.081 1.00 54.23 101 MET B C 1
ATOM 2061 O O . MET B 1 101 ? 20.203 106.043 27.010 1.00 52.40 101 MET B O 1
ATOM 2066 N N . SER B 1 102 ? 18.312 106.836 26.073 1.00 56.63 102 SER B N 1
ATOM 2067 C CA . SER B 1 102 ? 17.440 106.410 27.175 1.00 56.40 102 SER B CA 1
ATOM 2068 C C . SER B 1 102 ? 17.349 104.879 27.195 1.00 55.26 102 SER B C 1
ATOM 2069 O O . SER B 1 102 ? 17.605 104.235 28.223 1.00 53.78 102 SER B O 1
ATOM 2071 N N . THR B 1 103 ? 16.986 104.312 26.054 1.00 54.07 103 THR B N 1
ATOM 2072 C CA . THR B 1 103 ? 16.886 102.868 25.921 1.00 54.95 103 THR B CA 1
ATOM 2073 C C . THR B 1 103 ? 18.151 102.219 26.495 1.00 55.45 103 THR B C 1
ATOM 2074 O O . THR B 1 103 ? 18.081 101.417 27.433 1.00 56.76 103 THR B O 1
ATOM 2078 N N . ALA B 1 104 ? 19.302 102.575 25.923 1.00 55.09 104 ALA B N 1
ATOM 2079 C CA . ALA B 1 104 ? 20.596 102.055 26.359 1.00 52.01 104 ALA B CA 1
ATOM 2080 C C . ALA B 1 104 ? 20.732 102.057 27.878 1.00 50.50 104 ALA B C 1
ATOM 2081 O O . ALA B 1 104 ? 20.959 101.016 28.485 1.00 48.76 104 ALA B O 1
ATOM 2083 N N . SER B 1 105 ? 20.596 103.227 28.495 1.00 50.66 105 SER B N 1
ATOM 2084 C CA . SER B 1 105 ? 20.700 103.309 29.944 1.00 52.33 105 SER B CA 1
ATOM 2085 C C . SER B 1 105 ? 19.858 102.213 30.599 1.00 53.67 105 SER B C 1
ATOM 2086 O O . SER B 1 105 ? 20.241 101.634 31.619 1.00 53.38 105 SER B O 1
ATOM 2089 N N . LYS B 1 106 ? 18.701 101.933 30.013 1.00 55.19 106 LYS B N 1
ATOM 2090 C CA . LYS B 1 106 ? 17.838 100.897 30.561 1.00 55.90 106 LYS B CA 1
ATOM 2091 C C . LYS B 1 106 ? 18.529 99.544 30.409 1.00 54.64 106 LYS B C 1
ATOM 2092 O O . LYS B 1 106 ? 18.942 98.935 31.402 1.00 54.18 106 LYS B O 1
ATOM 2098 N N . GLU B 1 107 ? 18.657 99.094 29.163 1.00 53.43 107 GLU B N 1
ATOM 2099 C CA . GLU B 1 107 ? 19.302 97.823 28.837 1.00 53.15 107 GLU B CA 1
ATOM 2100 C C . GLU B 1 107 ? 20.560 97.560 29.666 1.00 53.04 107 GLU B C 1
ATOM 2101 O O . GLU B 1 107 ? 20.820 96.425 30.065 1.00 52.44 107 GLU B O 1
ATOM 2107 N N . LEU B 1 108 ? 21.327 98.623 29.926 1.00 51.94 108 LEU B N 1
ATOM 2108 C CA . LEU B 1 108 ? 22.566 98.534 30.691 1.00 49.81 108 LEU B CA 1
ATOM 2109 C C . LEU B 1 108 ? 22.315 98.157 32.140 1.00 50.48 108 LEU B C 1
ATOM 2110 O O . LEU B 1 108 ? 23.024 97.326 32.709 1.00 51.11 108 LEU B O 1
ATOM 2115 N N . HIS B 1 109 ? 21.310 98.767 32.750 1.00 52.11 109 HIS B N 1
ATOM 2116 C CA . HIS B 1 109 ? 21.018 98.450 34.137 1.00 52.95 109 HIS B CA 1
ATOM 2117 C C . HIS B 1 109 ? 20.376 97.083 34.311 1.00 53.43 109 HIS B C 1
ATOM 2118 O O . HIS B 1 109 ? 20.632 96.398 35.307 1.00 53.35 109 HIS B O 1
ATOM 2125 N N . LEU B 1 110 ? 19.548 96.683 33.347 1.00 53.52 110 LEU B N 1
ATOM 2126 C CA . LEU B 1 110 ? 18.912 95.374 33.408 1.00 53.85 110 LEU B CA 1
ATOM 2127 C C . LEU B 1 110 ? 20.068 94.404 33.485 1.00 54.52 110 LEU B C 1
ATOM 2128 O O . LEU B 1 110 ? 20.131 93.562 34.379 1.00 55.37 110 LEU B O 1
ATOM 2133 N N . MET B 1 111 ? 20.992 94.554 32.533 1.00 54.44 111 MET B N 1
ATOM 2134 C CA . MET B 1 111 ? 22.190 93.726 32.451 1.00 52.47 111 MET B CA 1
ATOM 2135 C C . MET B 1 111 ? 22.931 93.741 33.790 1.00 50.30 111 MET B C 1
ATOM 2136 O O . MET B 1 111 ? 23.061 92.707 34.442 1.00 48.40 111 MET B O 1
ATOM 2141 N N . LEU B 1 112 ? 23.403 94.918 34.202 1.00 49.63 112 LEU B N 1
ATOM 2142 C CA . LEU B 1 112 ? 24.138 95.060 35.456 1.00 50.29 112 LEU B CA 1
ATOM 2143 C C . LEU B 1 112 ? 23.316 94.666 36.698 1.00 51.83 112 LEU B C 1
ATOM 2144 O O . LEU B 1 112 ? 23.810 94.719 37.828 1.00 52.14 112 LEU B O 1
ATOM 2146 N N . GLN B 1 113 ? 22.065 94.260 36.491 1.00 53.76 113 GLN B N 1
ATOM 2147 C CA . GLN B 1 113 ? 21.207 93.858 37.606 1.00 54.94 113 GLN B CA 1
ATOM 2148 C C . GLN B 1 113 ? 21.162 92.337 37.766 1.00 55.71 113 GLN B C 1
ATOM 2149 O O . GLN B 1 113 ? 20.630 91.840 38.751 1.00 55.61 113 GLN B O 1
ATOM 2151 N N . GLU B 1 114 ? 21.715 91.613 36.794 1.00 56.81 114 GLU B N 1
ATOM 2152 C CA . GLU B 1 114 ? 21.769 90.146 36.812 1.00 57.22 114 GLU B CA 1
ATOM 2153 C C . GLU B 1 114 ? 22.641 89.715 38.002 1.00 58.62 114 GLU B C 1
ATOM 2154 O O . GLU B 1 114 ? 23.624 90.385 38.346 1.00 60.01 114 GLU B O 1
ATOM 2160 N N . GLU B 1 115 ? 22.295 88.589 38.622 1.00 58.50 115 GLU B N 1
ATOM 2161 C CA . GLU B 1 115 ? 23.024 88.108 39.796 1.00 58.63 115 GLU B CA 1
ATOM 2162 C C . GLU B 1 115 ? 24.454 87.633 39.544 1.00 58.62 115 GLU B C 1
ATOM 2163 O O . GLU B 1 115 ? 25.360 87.922 40.323 1.00 57.51 115 GLU B O 1
ATOM 2165 N N . GLU B 1 116 ? 24.654 86.893 38.456 1.00 58.80 116 GLU B N 1
ATOM 2166 C CA . GLU B 1 116 ? 25.973 86.366 38.118 1.00 58.42 116 GLU B CA 1
ATOM 2167 C C . GLU B 1 116 ? 26.988 87.446 37.726 1.00 56.92 116 GLU B C 1
ATOM 2168 O O . GLU B 1 116 ? 28.201 87.208 37.766 1.00 56.65 116 GLU B O 1
ATOM 2174 N N . LEU B 1 117 ? 26.501 88.626 37.347 1.00 54.01 117 LEU B N 1
ATOM 2175 C CA . LEU B 1 117 ? 27.394 89.709 36.949 1.00 51.54 117 LEU B CA 1
ATOM 2176 C C . LEU B 1 117 ? 27.657 90.581 38.158 1.00 53.48 117 LEU B C 1
ATOM 2177 O O . LEU B 1 117 ? 28.148 91.698 38.034 1.00 54.47 117 LEU B O 1
ATOM 2182 N N . GLN B 1 118 ? 27.348 90.042 39.329 1.00 55.22 118 GLN B N 1
ATOM 2183 C CA . GLN B 1 118 ? 27.537 90.755 40.588 1.00 57.00 118 GLN B CA 1
ATOM 2184 C C . GLN B 1 118 ? 28.925 91.379 40.730 1.00 55.24 118 GLN B C 1
ATOM 2185 O O . GLN B 1 118 ? 29.062 92.466 41.292 1.00 54.07 118 GLN B O 1
ATOM 2187 N N . ASP B 1 119 ? 29.946 90.700 40.216 1.00 54.55 119 ASP B N 1
ATOM 2188 C CA . ASP B 1 119 ? 31.324 91.182 40.350 1.00 53.15 119 ASP B CA 1
ATOM 2189 C C . ASP B 1 119 ? 31.992 91.707 39.090 1.00 50.84 119 ASP B C 1
ATOM 2190 O O . ASP B 1 119 ? 33.089 92.285 39.152 1.00 51.04 119 ASP B O 1
ATOM 2195 N N . ALA B 1 120 ? 31.337 91.506 37.953 1.00 46.56 120 ALA B N 1
ATOM 2196 C CA . ALA B 1 120 ? 31.874 91.969 36.686 1.00 42.98 120 ALA B CA 1
ATOM 2197 C C . ALA B 1 120 ? 32.274 93.449 36.752 1.00 40.82 120 ALA B C 1
ATOM 2198 O O . ALA B 1 120 ? 31.561 94.280 37.334 1.00 39.97 120 ALA B O 1
ATOM 2200 N N . ALA B 1 121 ? 33.438 93.762 36.181 1.00 37.26 121 ALA B N 1
ATOM 2201 C CA . ALA B 1 121 ? 33.912 95.142 36.124 1.00 32.96 121 ALA B CA 1
ATOM 2202 C C . ALA B 1 121 ? 33.247 95.770 34.891 1.00 31.92 121 ALA B C 1
ATOM 2203 O O . ALA B 1 121 ? 32.908 95.078 33.920 1.00 29.68 121 ALA B O 1
ATOM 2205 N N . LEU B 1 122 ? 33.046 97.074 34.922 1.00 31.48 122 LEU B N 1
ATOM 2206 C CA . LEU B 1 122 ? 32.399 97.727 33.798 1.00 32.11 122 LEU B CA 1
ATOM 2207 C C . LEU B 1 122 ? 33.252 98.827 33.180 1.00 31.10 122 LEU B C 1
ATOM 2208 O O . LEU B 1 122 ? 33.787 99.695 33.859 1.00 32.00 122 LEU B O 1
ATOM 2213 N N . LEU B 1 123 ? 33.364 98.775 31.860 1.00 29.20 123 LEU B N 1
ATOM 2214 C CA . LEU B 1 123 ? 34.072 99.764 31.103 1.00 29.84 123 LEU B CA 1
ATOM 2215 C C . LEU B 1 123 ? 33.066 100.265 30.084 1.00 30.15 123 LEU B C 1
ATOM 2216 O O . LEU B 1 123 ? 32.581 99.498 29.265 1.00 30.34 123 LEU B O 1
ATOM 2221 N N . VAL B 1 124 ? 32.751 101.552 30.127 1.00 30.93 124 VAL B N 1
ATOM 2222 C CA . VAL B 1 124 ? 31.796 102.114 29.190 1.00 30.10 124 VAL B CA 1
ATOM 2223 C C . VAL B 1 124 ? 32.551 102.896 28.137 1.00 29.54 124 VAL B C 1
ATOM 2224 O O . VAL B 1 124 ? 33.472 103.644 28.454 1.00 30.51 124 VAL B O 1
ATOM 2228 N N . PHE B 1 125 ? 32.172 102.711 26.885 1.00 28.85 125 PHE B N 1
ATOM 2229 C CA . PHE B 1 125 ? 32.836 103.412 25.808 1.00 29.20 125 PHE B CA 1
ATOM 2230 C C . PHE B 1 125 ? 31.925 104.453 25.196 1.00 30.31 125 PHE B C 1
ATOM 2231 O O . PHE B 1 125 ? 31.069 104.141 24.353 1.00 29.26 125 PHE B O 1
ATOM 2239 N N . ALA B 1 126 ? 32.097 105.724 25.604 1.00 29.62 126 ALA B N 1
ATOM 2240 C CA . ALA B 1 126 ? 31.387 106.834 24.964 1.00 28.66 126 ALA B CA 1
ATOM 2241 C C . ALA B 1 126 ? 31.966 106.892 23.555 1.00 27.51 126 ALA B C 1
ATOM 2242 O O . ALA B 1 126 ? 32.907 107.633 23.284 1.00 28.99 126 ALA B O 1
ATOM 2244 N N . ASN B 1 127 ? 31.411 106.095 22.663 1.00 26.86 127 ASN B N 1
ATOM 2245 C CA . ASN B 1 127 ? 31.998 106.008 21.330 1.00 28.01 127 ASN B CA 1
ATOM 2246 C C . ASN B 1 127 ? 31.470 107.005 20.298 1.00 28.92 127 ASN B C 1
ATOM 2247 O O . ASN B 1 127 ? 30.413 107.602 20.457 1.00 29.98 127 ASN B O 1
ATOM 2252 N N . LYS B 1 128 ? 32.256 107.168 19.234 1.00 30.93 128 LYS B N 1
ATOM 2253 C CA . LYS B 1 128 ? 31.936 108.081 18.136 1.00 34.36 128 LYS B CA 1
ATOM 2254 C C . LYS B 1 128 ? 32.182 109.571 18.467 1.00 35.69 128 LYS B C 1
ATOM 2255 O O . LYS B 1 128 ? 31.525 110.444 17.911 1.00 34.66 128 LYS B O 1
ATOM 2261 N N . GLN B 1 129 ? 33.112 109.816 19.377 1.00 36.59 129 GLN B N 1
ATOM 2262 C CA . GLN B 1 129 ? 33.443 111.166 19.765 1.00 38.73 129 GLN B CA 1
ATOM 2263 C C . GLN B 1 129 ? 33.935 111.990 18.584 1.00 40.24 129 GLN B C 1
ATOM 2264 O O . GLN B 1 129 ? 34.003 113.213 18.653 1.00 41.43 129 GLN B O 1
ATOM 2270 N N . ASP B 1 130 ? 34.292 111.325 17.500 1.00 41.59 130 ASP B N 1
ATOM 2271 C CA . ASP B 1 130 ? 34.790 112.040 16.338 1.00 44.85 130 ASP B CA 1
ATOM 2272 C C . ASP B 1 130 ? 33.644 112.673 15.543 1.00 47.75 130 ASP B C 1
ATOM 2273 O O . ASP B 1 130 ? 33.864 113.594 14.752 1.00 49.71 130 ASP B O 1
ATOM 2278 N N . GLN B 1 131 ? 32.431 112.184 15.769 1.00 50.86 131 GLN B N 1
ATOM 2279 C CA . GLN B 1 131 ? 31.250 112.662 15.054 1.00 51.25 131 GLN B CA 1
ATOM 2280 C C . GLN B 1 131 ? 30.642 113.952 15.588 1.00 51.37 131 GLN B C 1
ATOM 2281 O O . GLN B 1 131 ? 30.735 114.265 16.776 1.00 50.01 131 GLN B O 1
ATOM 2287 N N . PRO B 1 132 ? 30.010 114.711 14.693 1.00 52.01 132 PRO B N 1
ATOM 2288 C CA . PRO B 1 132 ? 29.357 115.990 14.992 1.00 52.00 132 PRO B CA 1
ATOM 2289 C C . PRO B 1 132 ? 28.189 115.789 15.943 1.00 51.65 132 PRO B C 1
ATOM 2290 O O . PRO B 1 132 ? 27.271 115.025 15.659 1.00 50.62 132 PRO B O 1
ATOM 2294 N N . GLY B 1 133 ? 28.222 116.472 17.075 1.00 51.30 133 GLY B N 1
ATOM 2295 C CA . GLY B 1 133 ? 27.118 116.344 18.001 1.00 53.17 133 GLY B CA 1
ATOM 2296 C C . GLY B 1 133 ? 27.130 115.062 18.804 1.00 53.62 133 GLY B C 1
ATOM 2297 O O . GLY B 1 133 ? 26.124 114.339 18.878 1.00 55.07 133 GLY B O 1
ATOM 2298 N N . ALA B 1 134 ? 28.271 114.785 19.420 1.00 51.92 134 ALA B N 1
ATOM 2299 C CA . ALA B 1 134 ? 28.411 113.591 20.228 1.00 49.72 134 ALA B CA 1
ATOM 2300 C C . ALA B 1 134 ? 28.579 113.991 21.673 1.00 47.72 134 ALA B C 1
ATOM 2301 O O . ALA B 1 134 ? 29.531 114.664 22.016 1.00 47.73 134 ALA B O 1
ATOM 2303 N N . LEU B 1 135 ? 27.650 113.579 22.526 1.00 46.16 135 LEU B N 1
ATOM 2304 C CA . LEU B 1 135 ? 27.735 113.920 23.936 1.00 46.23 135 LEU B CA 1
ATOM 2305 C C . LEU B 1 135 ? 29.096 113.576 24.525 1.00 44.75 135 LEU B C 1
ATOM 2306 O O . LEU B 1 135 ? 29.702 112.587 24.146 1.00 45.03 135 LEU B O 1
ATOM 2311 N N . SER B 1 136 ? 29.568 114.389 25.453 1.00 44.11 136 SER B N 1
ATOM 2312 C CA . SER B 1 136 ? 30.857 114.149 26.086 1.00 45.45 136 SER B CA 1
ATOM 2313 C C . SER B 1 136 ? 30.803 112.854 26.877 1.00 46.98 136 SER B C 1
ATOM 2314 O O . SER B 1 136 ? 29.733 112.287 27.100 1.00 46.76 136 SER B O 1
ATOM 2317 N N . ALA B 1 137 ? 31.971 112.398 27.310 1.00 48.54 137 ALA B N 1
ATOM 2318 C CA . ALA B 1 137 ? 32.046 111.192 28.107 1.00 49.70 137 ALA B CA 1
ATOM 2319 C C . ALA B 1 137 ? 31.220 111.468 29.354 1.00 50.89 137 ALA B C 1
ATOM 2320 O O . ALA B 1 137 ? 30.244 110.767 29.623 1.00 51.50 137 ALA B O 1
ATOM 2322 N N . SER B 1 138 ? 31.600 112.508 30.093 1.00 52.23 138 SER B N 1
ATOM 2323 C CA . SER B 1 138 ? 30.904 112.888 31.322 1.00 53.16 138 SER B CA 1
ATOM 2324 C C . SER B 1 138 ? 29.396 113.068 31.115 1.00 51.95 138 SER B C 1
ATOM 2325 O O . SER B 1 138 ? 28.586 112.820 32.018 1.00 48.76 138 SER B O 1
ATOM 2328 N N . GLU B 1 139 ? 29.019 113.508 29.919 1.00 51.59 139 GLU B N 1
ATOM 2329 C CA . GLU B 1 139 ? 27.613 113.682 29.617 1.00 53.31 139 GLU B CA 1
ATOM 2330 C C . GLU B 1 139 ? 26.926 112.325 29.631 1.00 52.88 139 GLU B C 1
ATOM 2331 O O . GLU B 1 139 ? 25.768 112.206 30.036 1.00 54.54 139 GLU B O 1
ATOM 2337 N N . VAL B 1 140 ? 27.653 111.290 29.206 1.00 51.60 140 VAL B N 1
ATOM 2338 C CA . VAL B 1 140 ? 27.103 109.939 29.182 1.00 47.58 140 VAL B CA 1
ATOM 2339 C C . VAL B 1 140 ? 27.150 109.286 30.569 1.00 44.93 140 VAL B C 1
ATOM 2340 O O . VAL B 1 140 ? 26.241 108.553 30.958 1.00 42.48 140 VAL B O 1
ATOM 2344 N N . SER B 1 141 ? 28.202 109.565 31.324 1.00 43.39 141 SER B N 1
ATOM 2345 C CA . SER B 1 141 ? 28.308 109.018 32.661 1.00 45.21 141 SER B CA 1
ATOM 2346 C C . SER B 1 141 ? 27.092 109.477 33.454 1.00 49.49 141 SER B C 1
ATOM 2347 O O . SER B 1 141 ? 26.685 108.840 34.432 1.00 50.88 141 SER B O 1
ATOM 2350 N N . LYS B 1 142 ? 26.516 110.600 33.029 1.00 53.46 142 LYS B N 1
ATOM 2351 C CA . LYS B 1 142 ? 25.340 111.159 33.692 1.00 55.15 142 LYS B CA 1
ATOM 2352 C C . LYS B 1 142 ? 24.058 110.500 33.183 1.00 56.25 142 LYS B C 1
ATOM 2353 O O . LYS B 1 142 ? 23.205 110.082 3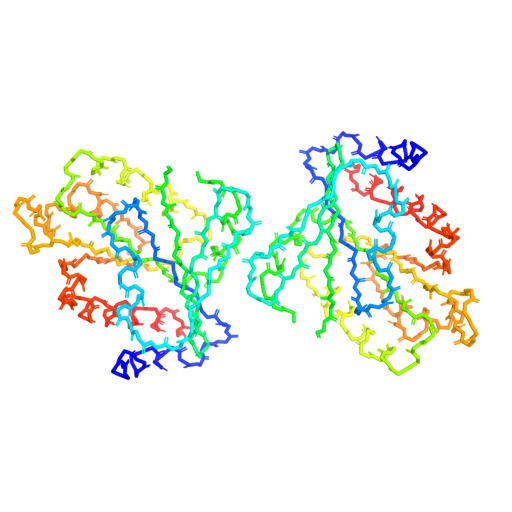3.978 1.00 56.39 142 LYS B O 1
ATOM 2355 N N . GLU B 1 143 ? 23.937 110.411 31.857 1.00 56.82 143 GLU B N 1
ATOM 2356 C CA . GLU B 1 143 ? 22.771 109.817 31.204 1.00 58.24 143 GLU B CA 1
ATOM 2357 C C . GLU B 1 143 ? 22.589 108.329 31.480 1.00 58.55 143 GLU B C 1
ATOM 2358 O O . GLU B 1 143 ? 21.535 107.761 31.188 1.00 58.85 143 GLU B O 1
ATOM 2364 N N . LEU B 1 144 ? 23.622 107.697 32.028 1.00 57.88 144 LEU B N 1
ATOM 2365 C CA . LEU B 1 144 ? 23.560 106.280 32.343 1.00 56.00 144 LEU B CA 1
ATOM 2366 C C . LEU B 1 144 ? 23.494 106.084 33.847 1.00 56.70 144 LEU B C 1
ATOM 2367 O O . LEU B 1 144 ? 23.297 104.972 34.311 1.00 56.20 144 LEU B O 1
ATOM 2372 N N . ASN B 1 145 ? 23.675 107.162 34.605 1.00 58.83 145 ASN B N 1
ATOM 2373 C CA . ASN B 1 145 ? 23.644 107.097 36.075 1.00 61.78 145 ASN B CA 1
ATOM 2374 C C . ASN B 1 145 ? 24.796 106.275 36.626 1.00 60.49 145 ASN B C 1
ATOM 2375 O O . ASN B 1 145 ? 24.723 105.761 37.741 1.00 59.72 145 ASN B O 1
ATOM 2380 N N . LEU B 1 146 ? 25.851 106.137 35.839 1.00 60.33 146 LEU B N 1
ATOM 2381 C CA . LEU B 1 146 ? 27.009 105.370 36.258 1.00 60.24 146 LEU B CA 1
ATOM 2382 C C . LEU B 1 146 ? 27.456 105.852 37.635 1.00 61.47 146 LEU B C 1
ATOM 2383 O O . LEU B 1 146 ? 28.200 105.171 38.340 1.00 61.87 146 LEU B O 1
ATOM 2388 N N . VAL B 1 147 ? 26.981 107.027 38.022 1.00 62.73 147 VAL B N 1
ATOM 2389 C CA . VAL B 1 147 ? 27.336 107.587 39.317 1.00 64.69 147 VAL B CA 1
ATOM 2390 C C . VAL B 1 147 ? 26.597 106.836 40.422 1.00 65.94 147 VAL B C 1
ATOM 2391 O O . VAL B 1 147 ? 27.157 106.555 41.485 1.00 64.37 147 VAL B O 1
ATOM 2395 N N . GLU B 1 148 ? 25.328 106.519 40.153 1.00 68.66 148 GLU B N 1
ATOM 2396 C CA . GLU B 1 148 ? 24.469 105.797 41.093 1.00 70.07 148 GLU B CA 1
ATOM 2397 C C . GLU B 1 148 ? 24.933 104.347 41.297 1.00 70.61 148 GLU B C 1
ATOM 2398 O O . GLU B 1 148 ? 24.647 103.738 42.330 1.00 71.47 148 GLU B O 1
ATOM 2400 N N . LEU B 1 149 ? 25.640 103.797 40.319 1.00 70.66 149 LEU B N 1
ATOM 2401 C CA . LEU B 1 149 ? 26.126 102.423 40.425 1.00 70.01 149 LEU B CA 1
ATOM 2402 C C . LEU B 1 149 ? 27.056 102.310 41.642 1.00 69.93 149 LEU B C 1
ATOM 2403 O O . LEU B 1 149 ? 27.982 103.111 41.805 1.00 70.31 149 LEU B O 1
ATOM 2405 N N . LYS B 1 150 ? 26.795 101.325 42.502 1.00 69.10 150 LYS B N 1
ATOM 2406 C CA . LYS B 1 150 ? 27.608 101.126 43.699 1.00 67.95 150 LYS B CA 1
ATOM 2407 C C . LYS B 1 150 ? 28.088 99.685 43.854 1.00 66.56 150 LYS B C 1
ATOM 2408 O O . LYS B 1 150 ? 27.485 98.749 43.322 1.00 63.99 150 LYS B O 1
ATOM 2410 N N . ASP B 1 151 ? 29.176 99.519 44.607 1.00 66.49 151 ASP B N 1
ATOM 2411 C CA . ASP B 1 151 ? 29.767 98.207 44.837 1.00 65.50 151 ASP B CA 1
ATOM 2412 C C . ASP B 1 151 ? 30.056 97.577 43.474 1.00 65.08 151 ASP B C 1
ATOM 2413 O O . ASP B 1 151 ? 29.495 96.533 43.118 1.00 66.12 151 ASP B O 1
ATOM 2415 N N . ARG B 1 152 ? 30.934 98.232 42.708 1.00 61.23 152 ARG B N 1
ATOM 2416 C CA . ARG B 1 152 ? 31.296 97.747 41.380 1.00 56.86 152 ARG B CA 1
ATOM 2417 C C . ARG B 1 152 ? 32.415 98.546 40.724 1.00 55.39 152 ARG B C 1
ATOM 2418 O O . ARG B 1 152 ? 32.418 99.769 40.790 1.00 56.96 152 ARG B O 1
ATOM 2426 N N . SER B 1 153 ? 33.365 97.856 40.091 1.00 51.47 153 SER B N 1
ATOM 2427 C CA . SER B 1 153 ? 34.468 98.534 39.414 1.00 47.34 153 SER B CA 1
ATOM 2428 C C . SER B 1 153 ? 34.010 98.995 38.032 1.00 46.48 153 SER B C 1
ATOM 2429 O O . SER B 1 153 ? 33.854 98.187 37.113 1.00 45.84 153 SER B O 1
ATOM 2432 N N . TRP B 1 154 ? 33.784 100.293 37.886 1.00 44.95 154 TRP B N 1
ATOM 2433 C CA . TRP B 1 154 ? 33.340 100.823 36.607 1.00 43.98 154 TRP B CA 1
ATOM 2434 C C . TRP B 1 154 ? 34.190 102.019 36.218 1.00 41.13 154 TRP B C 1
ATOM 2435 O O . TRP B 1 154 ? 34.907 102.601 37.037 1.00 41.72 154 TRP B O 1
ATOM 2446 N N . SER B 1 155 ? 34.080 102.387 34.949 1.00 37.70 155 SER B N 1
ATOM 2447 C CA . SER B 1 155 ? 34.822 103.500 34.393 1.00 34.87 155 SER B CA 1
ATOM 2448 C C . SER B 1 155 ? 34.265 103.811 33.013 1.00 32.91 155 SER B C 1
ATOM 2449 O O . SER B 1 155 ? 33.747 102.922 32.327 1.00 32.34 155 SER B O 1
ATOM 2452 N N . ILE B 1 156 ? 34.341 105.074 32.614 1.00 29.81 156 ILE B N 1
ATOM 2453 C CA . ILE B 1 156 ? 33.866 105.434 31.291 1.00 29.84 156 ILE B CA 1
ATOM 2454 C C . ILE B 1 156 ? 35.040 106.045 30.548 1.00 29.30 156 ILE B C 1
ATOM 2455 O O . ILE B 1 156 ? 35.965 106.573 31.166 1.00 30.44 156 ILE B O 1
ATOM 2460 N N . VAL B 1 157 ? 35.020 105.943 29.223 1.00 27.92 157 VAL B N 1
ATOM 2461 C CA . VAL B 1 157 ? 36.100 106.463 28.402 1.00 27.06 157 VAL B CA 1
ATOM 2462 C C . VAL B 1 157 ? 35.557 106.955 27.067 1.00 29.90 157 VAL B C 1
ATOM 2463 O O . VAL B 1 157 ? 34.726 106.280 26.441 1.00 31.72 157 VAL B O 1
ATOM 2467 N N . ALA B 1 158 ? 36.026 108.125 26.634 1.00 29.70 158 ALA B N 1
ATOM 2468 C CA . ALA B 1 158 ? 35.597 108.676 25.354 1.00 28.08 158 ALA B CA 1
ATOM 2469 C C . ALA B 1 158 ? 36.340 107.888 24.279 1.00 28.65 158 ALA B C 1
ATOM 2470 O O . ALA B 1 158 ? 37.511 107.529 24.463 1.00 28.93 158 ALA B O 1
ATOM 2472 N N . SER B 1 159 ? 35.683 107.617 23.160 1.00 27.39 159 SER B N 1
ATOM 2473 C CA . SER B 1 159 ? 36.353 106.836 22.136 1.00 29.19 159 SER B CA 1
ATOM 2474 C C . SER B 1 159 ? 35.877 107.008 20.703 1.00 30.33 159 SER B C 1
ATOM 2475 O O . SER B 1 159 ? 34.746 107.400 20.426 1.00 31.39 159 SER B O 1
ATOM 2478 N N . SER B 1 160 ? 36.788 106.712 19.796 1.00 30.35 160 SER B N 1
ATOM 2479 C CA . SER B 1 160 ? 36.587 106.730 18.365 1.00 32.35 160 SER B CA 1
ATOM 2480 C C . SER B 1 160 ? 37.103 105.400 17.867 1.00 31.77 160 SER B C 1
ATOM 2481 O O . SER B 1 160 ? 38.142 105.331 17.195 1.00 33.87 160 SER B O 1
ATOM 2484 N N . ALA B 1 161 ? 36.373 104.335 18.206 1.00 30.37 161 ALA B N 1
ATOM 2485 C CA . ALA B 1 161 ? 36.766 102.996 17.830 1.00 27.27 161 ALA B CA 1
ATOM 2486 C C . ALA B 1 161 ? 37.317 102.992 16.417 1.00 27.32 161 ALA B C 1
ATOM 2487 O O . ALA B 1 161 ? 38.396 102.458 16.152 1.00 28.47 161 ALA B O 1
ATOM 2489 N N . ILE B 1 162 ? 36.573 103.598 15.509 1.00 27.86 162 ILE B N 1
ATOM 2490 C CA . ILE B 1 162 ? 36.985 103.664 14.118 1.00 31.04 162 ILE B CA 1
ATOM 2491 C C . ILE B 1 162 ? 38.460 104.085 13.960 1.00 31.82 162 ILE B C 1
ATOM 2492 O O . ILE B 1 162 ? 39.214 103.461 13.235 1.00 34.17 162 ILE B O 1
ATOM 2497 N N . LYS B 1 163 ? 38.874 105.141 14.639 1.00 33.24 163 LYS B N 1
ATOM 2498 C CA . LYS B 1 163 ? 40.255 105.587 14.552 1.00 33.87 163 LYS B CA 1
ATOM 2499 C C . LYS B 1 163 ? 41.015 104.953 15.722 1.00 35.41 163 LYS B C 1
ATOM 2500 O O . LYS B 1 163 ? 42.164 105.288 16.009 1.00 38.52 163 LYS B O 1
ATOM 2502 N N . GLY B 1 164 ? 40.344 104.032 16.411 1.00 35.67 164 GLY B N 1
ATOM 2503 C CA . GLY B 1 164 ? 40.946 103.350 17.541 1.00 35.00 164 GLY B CA 1
ATOM 2504 C C . GLY B 1 164 ? 41.305 104.245 18.710 1.00 34.51 164 GLY B C 1
ATOM 2505 O O . GLY B 1 164 ? 42.093 103.869 19.587 1.00 35.71 164 GLY B O 1
ATOM 2506 N N . GLU B 1 165 ? 40.713 105.435 18.744 1.00 32.22 165 GLU B N 1
ATOM 2507 C CA . GLU B 1 165 ? 41.007 106.365 19.815 1.00 32.44 165 GLU B CA 1
ATOM 2508 C C . GLU B 1 165 ? 40.282 106.050 21.112 1.00 30.51 165 GLU B C 1
ATOM 2509 O O . GLU B 1 165 ? 39.054 105.952 21.143 1.00 30.39 165 GLU B O 1
ATOM 2515 N N . GLY B 1 166 ? 41.058 105.888 22.179 1.00 28.98 166 GLY B N 1
ATOM 2516 C CA . GLY B 1 166 ? 40.497 105.604 23.489 1.00 27.23 166 GLY B CA 1
ATOM 2517 C C . GLY B 1 166 ? 40.487 104.131 23.839 1.00 27.02 166 GLY B C 1
ATOM 2518 O O . GLY B 1 166 ? 40.624 103.751 25.007 1.00 25.39 166 GLY B O 1
ATOM 2519 N N . ILE B 1 167 ? 40.332 103.304 22.814 1.00 26.21 167 ILE B N 1
ATOM 2520 C CA . ILE B 1 167 ? 40.276 101.861 22.965 1.00 24.65 167 ILE B CA 1
ATOM 2521 C C . ILE B 1 167 ? 41.361 101.242 23.826 1.00 24.48 167 ILE B C 1
ATOM 2522 O O . ILE B 1 167 ? 41.066 100.472 24.723 1.00 24.98 167 ILE B O 1
ATOM 2527 N N . THR B 1 168 ? 42.616 101.562 23.537 1.00 22.98 168 THR B N 1
ATOM 2528 C CA . THR B 1 168 ? 43.722 101.003 24.291 1.00 20.85 168 THR B CA 1
ATOM 2529 C C . THR B 1 168 ? 43.726 101.529 25.708 1.00 21.91 168 THR B C 1
ATOM 2530 O O . THR B 1 168 ? 43.873 100.773 26.659 1.00 22.90 168 THR B O 1
ATOM 2534 N N . GLU B 1 169 ? 43.548 102.832 25.852 1.00 23.62 169 GLU B N 1
ATOM 2535 C CA . GLU B 1 169 ? 43.545 103.445 27.169 1.00 25.34 169 GLU B CA 1
ATOM 2536 C C . GLU B 1 169 ? 42.483 102.752 28.023 1.00 25.92 169 GLU B C 1
ATOM 2537 O O . GLU B 1 169 ? 42.730 102.410 29.187 1.00 26.28 169 GLU B O 1
ATOM 2543 N N . GLY B 1 170 ? 41.311 102.516 27.422 1.00 25.06 170 GLY B N 1
ATOM 2544 C CA . GLY B 1 170 ? 40.215 101.850 28.122 1.00 22.95 170 GLY B CA 1
ATOM 2545 C C . GLY B 1 170 ? 40.492 100.400 28.533 1.00 21.70 170 GLY B C 1
ATOM 2546 O O . GLY B 1 170 ? 40.397 100.032 29.714 1.00 19.81 170 GLY B O 1
ATOM 2547 N N . LEU B 1 171 ? 40.840 99.570 27.546 1.00 19.21 171 LEU B N 1
ATOM 2548 C CA . LEU B 1 171 ? 41.134 98.172 27.790 1.00 15.68 171 LEU B CA 1
ATOM 2549 C C . LEU B 1 171 ? 42.239 98.051 28.815 1.00 16.46 171 LEU B C 1
ATOM 2550 O O . LEU B 1 171 ? 42.206 97.163 29.671 1.00 16.33 171 LEU B O 1
ATOM 2555 N N . ASP B 1 172 ? 43.204 98.966 28.749 1.00 18.44 172 ASP B N 1
ATOM 2556 C CA . ASP B 1 172 ? 44.330 98.930 29.682 1.00 23.20 172 ASP B CA 1
ATOM 2557 C C . ASP B 1 172 ? 43.746 98.895 31.101 1.00 24.67 172 ASP B C 1
ATOM 2558 O O . ASP B 1 172 ? 43.981 97.960 31.902 1.00 22.45 172 ASP B O 1
ATOM 2563 N N . TRP B 1 173 ? 42.954 99.913 31.390 1.00 25.79 173 TRP B N 1
ATOM 2564 C CA . TRP B 1 173 ? 42.298 100.043 32.679 1.00 24.85 173 TRP B CA 1
ATOM 2565 C C . TRP B 1 173 ? 41.559 98.736 33.029 1.00 23.54 173 TRP B C 1
ATOM 2566 O O . TRP B 1 173 ? 41.806 98.143 34.069 1.00 23.58 173 TRP B O 1
ATOM 2577 N N . LEU B 1 174 ? 40.657 98.314 32.135 1.00 21.77 174 LEU B N 1
ATOM 2578 C CA . LEU B 1 174 ? 39.848 97.135 32.341 1.00 20.10 174 LEU B CA 1
ATOM 2579 C C . LEU B 1 174 ? 40.661 95.918 32.697 1.00 20.18 174 LEU B C 1
ATOM 2580 O O . LEU B 1 174 ? 40.407 95.266 33.710 1.00 19.79 174 LEU B O 1
ATOM 2585 N N . ILE B 1 175 ? 41.635 95.610 31.852 1.00 19.62 175 ILE B N 1
ATOM 2586 C CA . ILE B 1 175 ? 42.480 94.453 32.070 1.00 17.60 175 ILE B CA 1
ATOM 2587 C C . ILE B 1 175 ? 43.094 94.471 33.458 1.00 17.66 175 ILE B C 1
ATOM 2588 O O . ILE B 1 175 ? 43.018 93.468 34.154 1.00 16.71 175 ILE B O 1
ATOM 2593 N N . ASP B 1 176 ? 43.693 95.582 33.877 1.00 20.19 176 ASP B N 1
ATOM 2594 C CA . ASP B 1 176 ? 44.251 95.619 35.236 1.00 25.05 176 ASP B CA 1
ATOM 2595 C C . ASP B 1 176 ? 43.204 95.276 36.307 1.00 25.43 176 ASP B C 1
ATOM 2596 O O . ASP B 1 176 ? 43.466 94.489 37.219 1.00 24.75 176 ASP B O 1
ATOM 2601 N N . VAL B 1 177 ? 42.019 95.862 36.196 1.00 25.75 177 VAL B N 1
ATOM 2602 C CA . VAL B 1 177 ? 40.944 95.575 37.143 1.00 23.63 177 VAL B CA 1
ATOM 2603 C C . VAL B 1 177 ? 40.644 94.071 37.179 1.00 22.24 177 VAL B C 1
ATOM 2604 O O . VAL B 1 177 ? 40.632 93.462 38.242 1.00 22.92 177 VAL B O 1
ATOM 2608 N N . ILE B 1 178 ? 40.405 93.488 36.007 1.00 19.98 178 ILE B N 1
ATOM 2609 C CA . ILE B 1 178 ? 40.089 92.076 35.888 1.00 19.50 178 ILE B CA 1
ATOM 2610 C C . ILE B 1 178 ? 41.180 91.273 36.535 1.00 22.70 178 ILE B C 1
ATOM 2611 O O . ILE B 1 178 ? 40.896 90.425 37.374 1.00 24.16 178 ILE B O 1
ATOM 2616 N N . LYS B 1 179 ? 42.428 91.552 36.154 1.00 25.36 179 LYS B N 1
ATOM 2617 C CA . LYS B 1 179 ? 43.574 90.829 36.702 1.00 28.56 179 LYS B CA 1
ATOM 2618 C C . LYS B 1 179 ? 43.569 90.896 38.222 1.00 30.82 179 LYS B C 1
ATOM 2619 O O . LYS B 1 179 ? 43.654 89.877 38.907 1.00 30.18 179 LYS B O 1
ATOM 2625 N N . GLU B 1 180 ? 43.468 92.114 38.744 1.00 34.24 180 GLU B N 1
ATOM 2626 C CA . GLU B 1 180 ? 43.454 92.342 40.183 1.00 36.81 180 GLU B CA 1
ATOM 2627 C C . GLU B 1 180 ? 42.426 91.428 40.820 1.00 37.08 180 GLU B C 1
ATOM 2628 O O . GLU B 1 180 ? 42.748 90.590 41.665 1.00 35.92 180 GLU B O 1
ATOM 2634 N N . GLU B 1 181 ? 41.184 91.603 40.377 1.00 37.88 181 GLU B N 1
ATOM 2635 C CA . GLU B 1 181 ? 40.044 90.841 40.860 1.00 39.37 181 GLU B CA 1
ATOM 2636 C C . GLU B 1 181 ? 40.268 89.342 40.855 1.00 38.68 181 GLU B C 1
ATOM 2637 O O . GLU B 1 181 ? 39.755 88.629 41.723 1.00 37.82 181 GLU B O 1
ATOM 2643 N N . GLN B 1 182 ? 41.023 88.870 39.872 1.00 38.68 182 GLN B N 1
ATOM 2644 C CA . GLN B 1 182 ? 41.312 87.447 39.742 1.00 38.57 182 GLN B CA 1
ATOM 2645 C C . GLN B 1 182 ? 42.280 86.983 40.811 1.00 41.16 182 GLN B C 1
ATOM 2646 O O . GLN B 1 182 ? 42.214 85.846 41.263 1.00 41.62 182 GLN B O 1
ATOM 2652 N N . LEU B 1 183 ? 43.185 87.873 41.212 1.00 44.26 183 LEU B N 1
ATOM 2653 C CA . LEU B 1 183 ? 44.171 87.558 42.237 1.00 47.31 183 LEU B CA 1
ATOM 2654 C C . LEU B 1 183 ? 43.505 87.155 43.551 1.00 50.27 183 LEU B C 1
ATOM 2655 O O . LEU B 1 183 ? 44.123 86.361 44.296 1.00 52.98 183 LEU B O 1
#

Organism: Saccharomyces cerevisiae (strain ATCC 204508 / S288c) (NCBI:txid559292)

GO terms:
  GO:0005794 Golgi apparatus (C, IDA)
  GO:0005802 trans-Golgi network (C, IDA)
  GO:0005829 cytosol (C, IDA)
  GO:0003924 GTPase activity (F, IDA)
  GO:0016236 macroautophagy (P, IGI)
  GO:0034497 protein localization to phagophore assembly site (P, IMP)
  GO:0034605 cellular response to heat (P, IMP)
  GO:0000407 phagophore assembly site (C, IMP)
  GO:0034976 response to endoplasmic reticulum stress (P, IMP)
  GO:0005829 cytosol (C, HDA)
  GO:0043001 Golgi to plasma membrane protein transport (P, IMP)
  GO:0016192 vesicle-mediated transport (P, IMP)
  GO:0016236 macroautophagy (P, IMP)
  GO:0031503 protein-containing complex localization (P, IMP)
  GO:0032258 cytoplasm to vacuole targeting by the Cvt pathway (P, IMP)
  GO:0034067 protein localization to Golgi apparatus (P, IMP)
  GO:0006623 protein targeting to vacuole (P, IMP)
  GO:0006897 endocytosis (P, IMP)
  GO:0006995 cellular response to nitrogen starvation (P, IMP)
  GO:0005515 protein binding (F, IPI)

Secondary structure (DSSP, 8-state):
-HHHHHHHGGGTT-SS-EEEEEEEETTSSHHHHHHHT--SEEEEE-SSTT--EEEEEETTEEEEEEEE---TTGGGTTTTEEEEEEEEETT-TTTHHHHHHHHHHHTTSSTTSS-EEEEEEE-TTSTT---HHHHHHHTTTTT--SS-EEEEEEBGGGTBTHHHHHHHHHHHHHHHH-/-HHHHHHHGGGTT-SS-EEEEEEEETTSSHHHHHHHT--SEEEEE-SSTT--EEEEEETTEEEEEEEE---TTSTTTTTTEEEEEEEEETT-TTTHHHHHHHHHHHTTSSTTSS-EEEEEEE-TTSTT---HHHHHHHTTTTT--SS-EEEEEEBGGGTBTHHHHHHHHHHHHHHHH-

Nearest PDB structures (foldseek):
  1moz-assembly2_B  TM=1.006E+00  e=6.430E-39  Saccharomyces cerevisiae
  7wqy-assembly1_A  TM=9.767E-01  e=1.093E-24  Ctenopharyngodon idella
  5uf8-assembly4_D  TM=9.869E-01  e=9.028E-25  Candida albicans SC5314
  1zj6-assembly1_A  TM=8.860E-01  e=5.313E-18  Homo sapiens
  1z6y-assembly2_B  TM=8.632E-01  e=6.430E-18  Homo sapiens

CATH classification: 3.40.50.300

Sequence (356 aa):
GNIFSSMFDKLWGSNKELRILILGLDGAGKTTILYRLQIGEVVTTKPTIGFNVETLSYKNLKLNVWDLGIRPYWRCYYADTAAVIFVVDSTDKDRMSTASKELHLMLQEEELQDAALLVFANKQDQPGALSASEVSKELNLVELKDRSWSIVASSAIKGEGITEGLDWLIDVIKEEQLGNIFSSMFDKLWGSNKELRILILGLDGAGKTTILYRLQIGEVVTTKPTIGFNVETLSYKNLKLNVWDLGIRPYWRCYYADTAAVIFVVDSTDKDRMSTASKELHLMLQEEELQDAALLVFANKQDQPGALSASEVSKELNLVELKDRSWSIVASSAIKGEGITEGLDWLIDVIKEEQL

B-factor: mean 40.97, std 15.95, range [3.52, 94.17]

InterPro domains:
  IPR005225 Small GTP-binding domain [TIGR00231] (17-145)
  IPR006689 Small GTPase superfamily, ARF/SAR type [PF00025] (5-17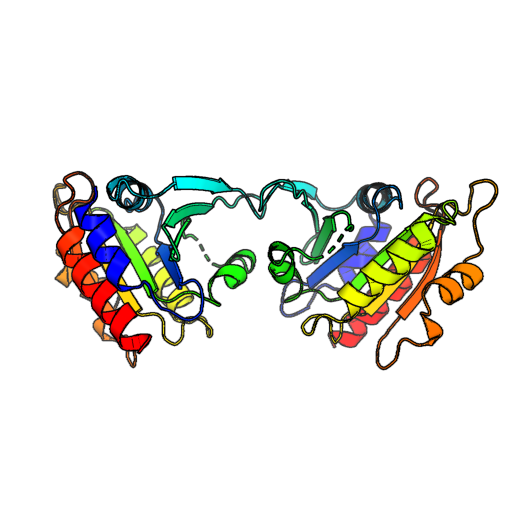7)
  IPR006689 Small GTPase superfamily, ARF/SAR type [PR00328] (20-43)
  IPR006689 Small GTPase superfamily, ARF/SAR type [PR00328] (48-72)
  IPR006689 Small GTPase superfamily, ARF/SAR type [PR00328] (75-100)
  IPR006689 Small GTPase superfamily, ARF/SAR type [PR00328] (120-141)
  IPR006689 Small GTPase superfamily, ARF/SAR type [SM00178] (3-178)
  IPR024156 Small GTPase superfamily, ARF type [PTHR11711] (1-175)
  IPR027417 P-loop containing nucleoside triphosphate hydrolase [G3DSA:3.40.50.300] (6-183)
  IPR027417 P-loop containing nucleoside triphosphate hydrolase [SSF52540] (15-181)

Radius of gyration: 24.09 Å; Cα contacts (8 Å, |Δi|>4): 668; chains: 2; bounding box: 49×75×32 Å

Foldseek 3Di:
DVVLVVLLCLQPPQPAQAEEEEEFAPPLCSVLLVVLSVAADWDWDDPDPPWIWIWGDHDRYIYIYTYFPDPCVCVVRLQRYQAYEYRDAQQCPPCLLVGLVRVVVVCVDPSCLAHAYEYEQEPPVDDRGDDQVRSCVSNVVVVDPPHHYDYFYYHSVVPGGSVVRVSVNSVSSSVVSD/DVVLVVLVCLQPPQPAQAEEEEEFAPPLCSVLLVVLSVAADWDWDDPDPPWIWIWGDHDRYIYIYTYDPDPCVCVVRLQRYQAYEYRDAQQCPPCLLVGLVRVVVVVVDPSCLAHAYEYEQEPPVDDRGDDQVRSCVSNVVVVDPPHHYDYFYYHSVVPGGSVVRVSVNSVVSSVVSD